Protein AF-A0A150FW89-F1 (afdb_monomer_lite)

Organism: Gonium pectorale (NCBI:txid33097)

InterPro domains:
  IPR004137 Hydroxylamine reductase/Ni-containing CO dehydrogenase [PF03063] (74-180)
  IPR004137 Hydroxylamine reductase/Ni-containing CO dehydrogenase [PF03063] (217-270)
  IPR004137 Hydroxylamine reductase/Ni-containing CO dehydrogenase [PTHR30109] (55-179)
  IPR011254 Prismane-like superfamily [SSF56821] (73-183)
  IPR011254 Prismane-like superfamily [SSF56821] (214-267)
  IPR016100 Prismane, alpha-bundle [G3DSA:1.20.1270.20] (71-222)

Foldseek 3Di:
DPDPDPPPPVPVVVPVVPDDDDDDPDDDDDDPPDDDPDDLDAPDDDDDDDPDPPPPDLVNSLVVLLVPADPFLAWAQQDCPADVNRTDGQAGPLRAHSLNRLLLLLLLLLLQLLVLLQVQLCVVQVDHDPVSVVLSVVSLQCSDRPRDRDNVVSVVSLSVSLVSLVVSCVVCVVSVHDDPPDQQDADPPQGRGGRSNCSSVDNDHSNVCVVVSCSSVVSNVVVVVVCVVVLAALAEDEQDDPPPQDPVNVVCCCVRRVYHHQDPVCNPVSVCSSVVDD

Radius of gyration: 23.18 Å; chains: 1; bounding box: 62×47×55 Å

Sequence (278 aa):
MQSRCLSQSGSRLAREARGRGAALRGMPMSRRVGAQPVRAYLPTDAPSSNRDSSASSIKARMEAANAALQHDAMMCYQCEQTKNGTGCTDIGICGKTPEVAALQDLLIHCLKGLGSLAHVARTSKGLENARVNSFINAAIFSTLTNVNFSDDRFVDFVAEARSLHAELAAQLAAAGGSVPASETAQQPWFGELPHPLLWNSQAVPLGSLGEMLDEARKKAVAVLLTLLHLGVRNIRLGPRLPAFLTPEAVGVLVERFNLMPANVADPATDMKNMMACK

Structure (mmCIF, N/CA/C/O backbone):
data_AF-A0A150FW89-F1
#
_entry.id   AF-A0A150FW89-F1
#
loop_
_atom_site.group_PDB
_atom_site.id
_atom_site.type_symbol
_atom_site.label_atom_id
_atom_site.label_alt_id
_atom_site.label_comp_id
_atom_site.label_asym_id
_atom_site.label_entity_id
_atom_site.label_seq_id
_atom_site.pdbx_PDB_ins_code
_atom_site.Cartn_x
_atom_site.Cartn_y
_atom_site.Cartn_z
_atom_site.occupancy
_atom_site.B_iso_or_equiv
_atom_site.auth_seq_id
_atom_site.auth_comp_id
_atom_site.auth_asym_id
_atom_site.auth_atom_id
_atom_site.pdbx_PDB_model_num
ATOM 1 N N . MET A 1 1 ? 27.378 -26.268 30.685 1.00 43.00 1 MET A N 1
ATOM 2 C CA . MET A 1 1 ? 26.252 -25.813 31.539 1.00 43.00 1 MET A CA 1
ATOM 3 C C . MET A 1 1 ? 25.426 -24.719 30.841 1.00 43.00 1 MET A C 1
ATOM 5 O O . MET A 1 1 ? 25.282 -23.631 31.373 1.00 43.00 1 MET A O 1
ATOM 9 N N . GLN A 1 2 ? 24.854 -24.992 29.661 1.00 34.06 2 GLN A N 1
ATOM 10 C CA . GLN A 1 2 ? 23.961 -24.056 28.946 1.00 34.06 2 GLN A CA 1
ATOM 11 C C . GLN A 1 2 ? 22.910 -24.822 28.116 1.00 34.06 2 GLN A C 1
ATOM 13 O O . GLN A 1 2 ? 22.816 -24.679 26.904 1.00 34.06 2 GLN A O 1
ATOM 18 N N . SER A 1 3 ? 22.116 -25.682 28.763 1.00 34.94 3 SER A N 1
ATOM 19 C CA . SER A 1 3 ? 21.001 -26.382 28.089 1.00 34.94 3 SER A CA 1
ATOM 20 C C . SER A 1 3 ? 19.744 -26.516 28.958 1.00 34.94 3 SER A C 1
ATOM 22 O O . SER A 1 3 ? 18.980 -27.458 28.796 1.00 34.94 3 SER A O 1
ATOM 24 N N . ARG A 1 4 ? 19.512 -25.599 29.912 1.00 32.22 4 ARG A N 1
ATOM 25 C CA . ARG A 1 4 ? 18.367 -25.690 30.847 1.00 32.22 4 ARG A CA 1
ATOM 26 C C . ARG A 1 4 ? 17.464 -24.452 30.969 1.00 32.22 4 ARG A C 1
ATOM 28 O O . ARG A 1 4 ? 16.574 -24.474 31.806 1.00 32.22 4 ARG A O 1
ATOM 35 N N . CYS A 1 5 ? 17.597 -23.431 30.118 1.00 35.06 5 CYS A N 1
ATOM 36 C CA . CYS A 1 5 ? 16.749 -22.225 30.218 1.00 35.06 5 CYS A CA 1
ATOM 37 C C . CYS A 1 5 ? 15.585 -22.122 29.212 1.00 35.06 5 CYS A C 1
ATOM 39 O O . CYS A 1 5 ? 14.813 -21.177 29.305 1.00 35.06 5 CYS A O 1
ATOM 41 N N . LEU A 1 6 ? 15.396 -23.074 28.287 1.00 35.94 6 LEU A N 1
ATOM 42 C CA . LEU A 1 6 ? 14.348 -22.976 27.249 1.00 35.94 6 LEU A CA 1
ATOM 43 C C . LEU A 1 6 ? 13.121 -23.888 27.454 1.00 35.94 6 LEU A C 1
ATOM 45 O O . LEU A 1 6 ? 12.190 -23.831 26.659 1.00 35.94 6 LEU A O 1
ATOM 49 N N . SER A 1 7 ? 13.056 -24.694 28.521 1.00 35.81 7 SER A N 1
ATOM 50 C CA . SER A 1 7 ? 11.928 -25.623 28.743 1.00 35.81 7 SER A CA 1
ATOM 51 C C . SER A 1 7 ? 10.847 -25.128 29.716 1.00 35.81 7 SER A C 1
ATOM 53 O O . SER A 1 7 ? 9.792 -25.752 29.808 1.00 35.81 7 SER A O 1
ATOM 55 N N . GLN A 1 8 ? 11.059 -24.015 30.429 1.00 35.91 8 GLN A N 1
ATOM 56 C CA . GLN A 1 8 ? 10.104 -23.537 31.446 1.00 35.91 8 GLN A CA 1
ATOM 57 C C . GLN A 1 8 ? 9.104 -22.480 30.950 1.00 35.91 8 GLN A C 1
ATOM 59 O O . GLN A 1 8 ? 8.067 -22.294 31.584 1.00 35.91 8 GLN A O 1
ATOM 64 N N . SER A 1 9 ? 9.336 -21.852 29.794 1.00 38.03 9 SER A N 1
ATOM 65 C CA . SER A 1 9 ? 8.436 -20.808 29.269 1.00 38.03 9 SER A CA 1
ATOM 66 C C . SER A 1 9 ? 7.333 -21.349 28.344 1.00 38.03 9 SER A C 1
ATOM 68 O O . SER A 1 9 ? 6.288 -20.722 28.204 1.00 38.03 9 SER A O 1
ATOM 70 N N . GLY A 1 10 ? 7.517 -22.536 27.751 1.00 34.44 10 GLY A N 1
ATOM 71 C CA . GLY A 1 10 ? 6.547 -23.147 26.826 1.00 34.44 10 GLY A CA 1
ATOM 72 C C . GLY A 1 10 ? 5.384 -23.897 27.493 1.00 34.44 10 GLY A C 1
ATOM 73 O O . GLY A 1 10 ? 4.374 -24.165 26.850 1.00 34.44 10 GLY A O 1
ATOM 74 N N . SER A 1 11 ? 5.483 -24.227 28.785 1.00 38.47 11 SER A N 1
ATOM 75 C CA . SER A 1 11 ? 4.491 -25.064 29.482 1.00 38.47 11 SER A CA 1
ATOM 76 C C . SER A 1 11 ? 3.383 -24.282 30.201 1.00 38.47 11 SER A C 1
ATOM 78 O O . SER A 1 11 ? 2.375 -24.881 30.580 1.00 38.47 11 SER A O 1
ATOM 80 N N . ARG A 1 12 ? 3.509 -22.952 30.350 1.00 33.69 12 ARG A N 1
ATOM 81 C CA . ARG A 1 12 ? 2.447 -22.100 30.927 1.00 33.69 12 ARG A CA 1
ATOM 82 C C . ARG A 1 12 ? 1.369 -21.693 29.919 1.00 33.69 12 ARG A C 1
ATOM 84 O O . ARG A 1 12 ? 0.203 -21.675 30.288 1.00 33.69 12 ARG A O 1
ATOM 91 N N . LEU A 1 13 ? 1.717 -21.487 28.647 1.00 34.66 13 LEU A N 1
ATOM 92 C CA . LEU A 1 13 ? 0.751 -21.116 27.597 1.00 34.66 13 LEU A CA 1
ATOM 93 C C . LEU A 1 13 ? -0.156 -22.280 27.153 1.00 34.66 13 LEU A C 1
ATOM 95 O O . LEU A 1 13 ? -1.265 -22.059 26.681 1.00 34.66 13 LEU A O 1
ATOM 99 N N . ALA A 1 14 ? 0.269 -23.531 27.352 1.00 33.84 14 ALA A N 1
ATOM 100 C CA . ALA A 1 14 ? -0.512 -24.710 26.965 1.00 33.84 14 ALA A CA 1
ATOM 101 C C . ALA A 1 14 ? -1.570 -25.143 28.006 1.00 33.84 14 ALA A C 1
ATOM 103 O O . ALA A 1 14 ? -2.405 -26.000 27.707 1.00 33.84 14 ALA A O 1
ATOM 104 N N . ARG A 1 15 ? -1.551 -24.583 29.229 1.00 31.30 15 ARG A N 1
ATOM 105 C CA . ARG A 1 15 ? -2.466 -24.970 30.324 1.00 31.30 15 ARG A CA 1
ATOM 106 C C . ARG A 1 15 ? -3.706 -24.083 30.468 1.00 31.30 15 ARG A C 1
ATOM 108 O O . ARG A 1 15 ? -4.686 -24.553 31.031 1.00 31.30 15 ARG A O 1
ATOM 115 N N . GLU A 1 16 ? -3.718 -22.876 29.905 1.00 32.44 16 GLU A N 1
ATOM 116 C CA . GLU A 1 16 ? -4.896 -21.985 29.939 1.00 32.44 16 GLU A CA 1
ATOM 117 C C . GLU A 1 16 ? -5.908 -22.244 28.807 1.00 32.44 16 GLU A C 1
ATOM 119 O O . GLU A 1 16 ? -7.037 -21.768 28.864 1.00 32.44 16 GLU A O 1
ATOM 124 N N . ALA A 1 17 ? -5.564 -23.077 27.818 1.00 33.53 17 ALA A N 1
ATOM 125 C CA . ALA A 1 17 ? -6.437 -23.404 26.684 1.00 33.53 17 ALA A CA 1
ATOM 126 C C . ALA A 1 17 ? -7.417 -24.576 26.933 1.00 33.53 17 ALA A C 1
ATOM 128 O O . ALA A 1 17 ? -8.131 -24.990 26.020 1.00 33.53 17 ALA A O 1
ATOM 129 N N . ARG A 1 18 ? -7.475 -25.143 28.148 1.00 31.94 18 ARG A N 1
ATOM 130 C CA . ARG A 1 18 ? -8.379 -26.261 28.494 1.00 31.94 18 ARG A CA 1
ATOM 131 C C . ARG A 1 18 ? -9.245 -25.925 29.700 1.00 31.94 18 ARG A C 1
ATOM 133 O O . ARG A 1 18 ? -9.010 -26.408 30.801 1.00 31.94 18 ARG A O 1
ATOM 140 N N . GLY A 1 19 ? -10.270 -25.110 29.490 1.00 33.91 19 GLY A N 1
ATOM 141 C CA . GLY A 1 19 ? -11.249 -24.857 30.542 1.00 33.91 19 GLY A CA 1
ATOM 142 C C . GLY A 1 19 ? -12.223 -23.752 30.198 1.00 33.91 19 GLY A C 1
ATOM 143 O O . GLY A 1 19 ? -12.110 -22.672 30.760 1.00 33.91 19 GLY A O 1
ATOM 144 N N . ARG A 1 20 ? -13.155 -24.027 29.275 1.00 33.38 20 ARG A N 1
ATOM 145 C CA . ARG A 1 20 ? -14.495 -23.411 29.164 1.00 33.38 20 ARG A CA 1
ATOM 146 C C . ARG A 1 20 ? -15.226 -24.032 27.972 1.00 33.38 20 ARG A C 1
ATOM 148 O O . ARG A 1 20 ? -15.322 -23.458 26.895 1.00 33.38 20 ARG A O 1
ATOM 155 N N . GLY A 1 21 ? -15.732 -25.245 28.179 1.00 33.41 21 GLY A N 1
ATOM 156 C CA . GLY A 1 21 ? -16.868 -25.733 27.408 1.00 33.41 21 GLY A CA 1
ATOM 157 C C . GLY A 1 21 ? -18.121 -25.057 27.953 1.00 33.41 21 GLY A C 1
ATOM 158 O O . GLY A 1 21 ? -18.559 -25.387 29.050 1.00 33.41 21 GLY A O 1
ATOM 159 N N . ALA A 1 22 ? -18.669 -24.094 27.217 1.00 30.64 22 ALA A N 1
ATOM 160 C CA . ALA A 1 22 ? -19.997 -23.552 27.467 1.00 30.64 22 ALA A CA 1
ATOM 161 C C . ALA A 1 22 ? -20.784 -23.621 26.158 1.00 30.64 22 ALA A C 1
ATOM 163 O O . ALA A 1 22 ? -20.409 -23.026 25.149 1.00 30.64 22 ALA A O 1
ATOM 164 N N . ALA A 1 23 ? -21.842 -24.425 26.179 1.00 32.78 23 ALA A N 1
ATOM 165 C CA . ALA A 1 23 ? -22.758 -24.628 25.075 1.00 32.78 23 ALA A CA 1
ATOM 166 C C . ALA A 1 23 ? -23.472 -23.315 24.715 1.00 32.78 23 ALA A C 1
ATOM 168 O O . ALA A 1 23 ? -24.187 -22.754 25.541 1.00 32.78 23 ALA A O 1
ATOM 169 N N . LEU A 1 24 ? -23.334 -22.863 23.468 1.00 26.59 24 LEU A N 1
ATOM 170 C CA . LEU A 1 24 ? -24.184 -21.821 22.893 1.00 26.59 24 LEU A CA 1
ATOM 171 C C . LEU A 1 24 ? -25.216 -22.485 21.980 1.00 26.59 24 LEU A C 1
ATOM 173 O O . LEU A 1 24 ? -24.986 -22.728 20.797 1.00 26.59 24 LEU A O 1
ATOM 177 N N . ARG A 1 25 ? -26.367 -22.817 22.573 1.00 25.83 25 ARG A N 1
ATOM 178 C CA . ARG A 1 25 ? -27.611 -23.072 21.840 1.00 25.83 25 ARG A CA 1
ATOM 179 C C . ARG A 1 25 ? -28.134 -21.744 21.283 1.00 25.83 25 ARG A C 1
ATOM 181 O O . ARG A 1 25 ? -28.272 -20.791 22.037 1.00 25.83 25 ARG A O 1
ATOM 188 N N . GLY A 1 26 ? -28.472 -21.746 19.993 1.00 33.31 26 GLY A N 1
ATOM 189 C CA . GLY A 1 26 ? -29.482 -20.886 19.365 1.00 33.31 26 GLY A CA 1
ATOM 190 C C . GLY A 1 26 ? -29.286 -19.372 19.476 1.00 33.31 26 GLY A C 1
ATOM 191 O O . GLY A 1 26 ? -29.866 -18.741 20.352 1.00 33.31 26 GLY A O 1
ATOM 192 N N . MET A 1 27 ? -28.589 -18.774 18.505 1.00 24.58 27 MET A N 1
ATOM 193 C CA . MET A 1 27 ? -28.752 -17.352 18.176 1.00 24.58 27 MET A CA 1
ATOM 194 C C . MET A 1 27 ? -29.529 -17.214 16.856 1.00 24.58 27 MET A C 1
ATOM 196 O O . MET A 1 27 ? -29.263 -17.971 15.918 1.00 24.58 27 MET A O 1
ATOM 200 N N . PRO A 1 28 ? -30.505 -16.291 16.768 1.00 24.36 28 PRO A N 1
ATOM 201 C CA . PRO A 1 28 ? -31.347 -16.137 15.589 1.00 24.36 28 PRO A CA 1
ATOM 202 C C . PRO A 1 28 ? -30.534 -15.585 14.412 1.00 24.36 28 PRO A C 1
ATOM 204 O O . PRO A 1 28 ? -29.679 -14.718 14.584 1.00 24.36 28 PRO A O 1
ATOM 207 N N . MET A 1 29 ? -30.829 -16.091 13.211 1.00 27.61 29 MET A N 1
ATOM 208 C CA . MET A 1 29 ? -30.307 -15.610 11.927 1.00 27.61 29 MET A CA 1
ATOM 209 C C . MET A 1 29 ? -30.576 -14.106 11.775 1.00 27.61 29 MET A C 1
ATOM 211 O O . MET A 1 29 ? -31.656 -13.692 11.351 1.00 27.61 29 MET A O 1
ATOM 215 N N . SER A 1 30 ? -29.591 -13.281 12.139 1.00 27.98 30 SER A N 1
ATOM 216 C CA . SER A 1 30 ? -29.625 -11.845 11.884 1.00 27.98 30 SER A CA 1
ATOM 217 C C . SER A 1 30 ? -29.548 -11.615 10.377 1.00 27.98 30 SER A C 1
ATOM 219 O O . SER A 1 30 ? -28.669 -12.145 9.692 1.00 27.98 30 SER A O 1
ATOM 221 N N . ARG A 1 31 ? -30.529 -10.872 9.858 1.00 24.73 31 ARG A N 1
ATOM 222 C CA . ARG A 1 31 ? -30.675 -10.502 8.448 1.00 24.73 31 ARG A CA 1
ATOM 223 C C . ARG A 1 31 ? -29.337 -10.018 7.889 1.00 24.73 31 ARG A C 1
ATOM 225 O O . ARG A 1 31 ? -28.718 -9.129 8.466 1.00 24.73 31 ARG A O 1
ATOM 232 N N . ARG A 1 32 ? -28.936 -10.568 6.736 1.00 23.92 32 ARG A N 1
ATOM 233 C CA . ARG A 1 32 ? -27.827 -10.053 5.922 1.00 23.92 32 ARG A CA 1
ATOM 234 C C . ARG A 1 32 ? -28.059 -8.560 5.683 1.00 23.92 32 ARG A C 1
ATOM 236 O O . ARG A 1 32 ? -28.900 -8.192 4.866 1.00 23.92 32 ARG A O 1
ATOM 243 N N . VAL A 1 33 ? -27.331 -7.709 6.401 1.00 26.66 33 VAL A N 1
ATOM 244 C CA . VAL A 1 33 ? -27.153 -6.312 6.011 1.00 26.66 33 VAL A CA 1
ATOM 245 C C . VAL A 1 33 ? -26.365 -6.381 4.710 1.00 26.66 33 VAL A C 1
ATOM 247 O O . VAL A 1 33 ? -25.234 -6.861 4.693 1.00 26.66 33 VAL A O 1
ATOM 250 N N . GLY A 1 34 ? -27.027 -6.055 3.601 1.00 24.55 34 GLY A N 1
ATOM 251 C CA . GLY A 1 34 ? -26.447 -6.167 2.270 1.00 24.55 34 GLY A CA 1
ATOM 252 C C . GLY A 1 34 ? -25.169 -5.343 2.185 1.00 24.55 34 GLY A C 1
ATOM 253 O O . GLY A 1 34 ? -25.224 -4.118 2.270 1.00 24.55 34 GLY A O 1
ATOM 254 N N . ALA A 1 35 ? -24.032 -6.017 2.016 1.00 26.77 35 ALA A N 1
ATOM 255 C CA . ALA A 1 35 ? -22.800 -5.380 1.586 1.00 26.77 35 ALA A CA 1
ATOM 256 C C . ALA A 1 35 ? -23.095 -4.667 0.260 1.00 26.77 35 ALA A C 1
ATOM 258 O O . ALA A 1 35 ? -23.482 -5.306 -0.723 1.00 26.77 35 ALA A O 1
ATOM 259 N N . GLN A 1 36 ? -23.006 -3.337 0.254 1.00 23.06 36 GLN A N 1
ATOM 260 C CA . GLN A 1 36 ? -23.181 -2.573 -0.973 1.00 23.06 36 GLN A CA 1
ATOM 261 C C . GLN A 1 36 ? -22.066 -2.957 -1.958 1.00 23.06 36 GLN A C 1
ATOM 263 O O . GLN A 1 36 ? -20.902 -3.026 -1.557 1.00 23.06 36 GLN A O 1
ATOM 268 N N . PRO A 1 37 ? -22.389 -3.217 -3.236 1.00 25.38 37 PRO A N 1
ATOM 269 C CA . PRO A 1 37 ? -21.381 -3.549 -4.227 1.00 25.38 37 PRO A CA 1
ATOM 270 C C . PRO A 1 37 ? -20.432 -2.365 -4.422 1.00 25.38 37 PRO A C 1
ATOM 272 O O . PRO A 1 37 ? -20.853 -1.216 -4.577 1.00 25.38 37 PRO A O 1
ATOM 275 N N . VAL A 1 38 ? -19.139 -2.672 -4.414 1.00 28.30 38 VAL A N 1
ATOM 276 C CA . VAL A 1 38 ? -18.038 -1.724 -4.572 1.00 28.30 38 VAL A CA 1
ATOM 277 C C . VAL A 1 38 ? -18.160 -1.029 -5.926 1.00 28.30 38 VAL A C 1
ATOM 279 O O . VAL A 1 38 ? -17.923 -1.624 -6.975 1.00 28.30 38 VAL A O 1
ATOM 282 N N . ARG A 1 39 ? -18.532 0.254 -5.918 1.00 28.17 39 ARG A N 1
ATOM 283 C CA . ARG A 1 39 ? -18.436 1.110 -7.101 1.00 28.17 39 ARG A CA 1
ATOM 284 C C . ARG A 1 39 ? -17.020 1.683 -7.174 1.00 28.17 39 ARG A C 1
ATOM 286 O O . ARG A 1 39 ? -16.668 2.605 -6.440 1.00 28.17 39 ARG A O 1
ATOM 293 N N . ALA A 1 40 ? -16.197 1.133 -8.062 1.00 32.31 40 ALA A N 1
ATOM 294 C CA . ALA A 1 40 ? -15.128 1.907 -8.683 1.00 32.31 40 ALA A CA 1
ATOM 295 C C . ALA A 1 40 ? -15.822 2.959 -9.562 1.00 32.31 40 ALA A C 1
ATOM 297 O O . ALA A 1 40 ? -16.390 2.625 -10.607 1.00 32.31 40 ALA A O 1
ATOM 298 N N . TYR A 1 41 ? -15.927 4.187 -9.057 1.00 36.84 41 TYR A N 1
ATOM 299 C CA . TYR A 1 41 ? -16.626 5.271 -9.736 1.00 36.84 41 TYR A CA 1
ATOM 300 C C . TYR A 1 41 ? -15.666 5.881 -10.762 1.00 36.84 41 TYR A C 1
ATOM 302 O O . TYR A 1 41 ? -14.795 6.681 -10.443 1.00 36.84 41 TYR A O 1
ATOM 310 N N . LEU A 1 42 ? -15.794 5.412 -12.001 1.00 35.91 42 LEU A N 1
ATOM 311 C CA . LEU A 1 42 ? -15.383 6.166 -13.182 1.00 35.91 42 LEU A CA 1
ATOM 312 C C . LEU A 1 42 ? -16.323 7.370 -13.329 1.00 35.91 42 LEU A C 1
ATOM 314 O O . LEU A 1 42 ? -17.465 7.250 -12.877 1.00 35.91 42 LEU A O 1
ATOM 318 N N . PRO A 1 43 ? -15.870 8.500 -13.907 1.00 29.70 43 PRO A N 1
ATOM 319 C CA . PRO A 1 43 ? -16.648 9.736 -13.970 1.00 29.70 43 PRO A CA 1
ATOM 320 C C . PRO A 1 43 ? -18.078 9.450 -14.432 1.00 29.70 43 PRO A C 1
ATOM 322 O O . PRO A 1 43 ? -18.291 8.909 -15.517 1.00 29.70 43 PRO A O 1
ATOM 325 N N . THR A 1 44 ? -19.056 9.721 -13.569 1.00 33.44 44 THR A N 1
ATOM 326 C CA . THR A 1 44 ? -20.459 9.536 -13.919 1.00 33.44 44 THR A CA 1
ATOM 327 C C . THR A 1 44 ? -21.024 10.822 -14.456 1.00 33.44 44 THR A C 1
ATOM 329 O O . THR A 1 44 ? -21.404 11.687 -13.676 1.00 33.44 44 THR A O 1
ATOM 332 N N . ASP A 1 45 ? -21.201 10.849 -15.764 1.00 32.62 45 ASP A N 1
ATOM 333 C CA . ASP A 1 45 ? -22.209 11.681 -16.399 1.00 32.62 45 ASP A CA 1
ATOM 334 C C . ASP A 1 45 ? -23.150 10.771 -17.189 1.00 32.62 45 ASP A C 1
ATOM 336 O O . ASP A 1 45 ? -23.101 10.687 -18.411 1.00 32.62 45 ASP A O 1
ATOM 340 N N . ALA A 1 46 ? -24.006 10.032 -16.479 1.00 29.91 46 ALA A N 1
ATOM 341 C CA . ALA A 1 46 ? -25.263 9.562 -17.053 1.00 29.91 46 ALA A CA 1
ATOM 342 C C . ALA A 1 46 ? -26.294 9.309 -15.938 1.00 29.91 46 ALA A C 1
ATOM 344 O O . ALA A 1 46 ? -25.992 8.599 -14.971 1.00 29.91 46 ALA A O 1
ATOM 345 N N . PRO A 1 47 ? -27.505 9.887 -16.042 1.00 31.36 47 PRO A N 1
ATOM 346 C CA . PRO A 1 47 ? -28.538 9.762 -15.029 1.00 31.36 47 PRO A CA 1
ATOM 347 C C . PRO A 1 47 ? -29.046 8.322 -14.910 1.00 31.36 47 PRO A C 1
ATOM 349 O O . PRO A 1 47 ? -28.941 7.490 -15.811 1.00 31.36 47 PRO A O 1
ATOM 352 N N . SER A 1 48 ? -29.595 8.035 -13.736 1.00 42.53 48 SER A N 1
ATOM 353 C CA . SER A 1 48 ? -30.040 6.726 -13.278 1.00 42.53 48 SER A CA 1
ATOM 354 C C . SER A 1 48 ? -31.160 6.116 -14.131 1.00 42.53 48 SER A C 1
ATOM 356 O O . SER A 1 48 ? -32.330 6.235 -13.776 1.00 42.53 48 SER A O 1
ATOM 358 N N . SER A 1 49 ? -30.823 5.390 -15.198 1.00 34.53 49 SER A N 1
ATOM 359 C CA . SER A 1 49 ? -31.752 4.447 -15.842 1.00 34.53 49 SER A CA 1
ATOM 360 C C . SER A 1 49 ? -31.057 3.492 -16.821 1.00 34.53 49 SER A C 1
ATOM 362 O O . SER A 1 49 ? -31.270 3.572 -18.021 1.00 34.53 49 SER A O 1
ATOM 364 N N . ASN A 1 50 ? -30.218 2.588 -16.319 1.00 32.75 50 ASN A N 1
ATOM 365 C CA . ASN A 1 50 ? -30.179 1.183 -16.749 1.00 32.75 50 ASN A CA 1
ATOM 366 C C . ASN A 1 50 ? -29.031 0.483 -16.031 1.00 32.75 50 ASN A C 1
ATOM 368 O O . ASN A 1 50 ? -27.865 0.838 -16.179 1.00 32.75 50 ASN A O 1
ATOM 372 N N . ARG A 1 51 ? -29.366 -0.523 -15.221 1.00 38.88 51 ARG A N 1
ATOM 373 C CA . ARG A 1 51 ? -28.377 -1.474 -14.715 1.00 38.88 51 ARG A CA 1
ATOM 374 C C . ARG A 1 51 ? -28.116 -2.463 -15.835 1.00 38.88 51 ARG A C 1
ATOM 376 O O . ARG A 1 51 ? -28.730 -3.526 -15.865 1.00 38.88 51 ARG A O 1
ATOM 383 N N . ASP A 1 52 ? -27.254 -2.079 -16.762 1.00 34.53 52 ASP A N 1
ATOM 384 C CA . ASP A 1 52 ? -26.758 -3.028 -17.738 1.00 34.53 52 ASP A CA 1
ATOM 385 C C . ASP A 1 52 ? -25.736 -3.937 -17.046 1.00 34.53 52 ASP A C 1
ATOM 387 O O . ASP A 1 52 ? -24.754 -3.488 -16.454 1.00 34.53 52 ASP A O 1
ATOM 391 N N . SER A 1 53 ? -26.055 -5.226 -17.024 1.00 40.06 53 SER A N 1
ATOM 392 C CA . SER A 1 53 ? -25.217 -6.295 -16.473 1.00 40.06 53 SER A CA 1
ATOM 393 C C . SER A 1 53 ? -24.238 -6.834 -17.519 1.00 40.06 53 SER A C 1
ATOM 395 O O . SER A 1 53 ? -23.514 -7.795 -17.255 1.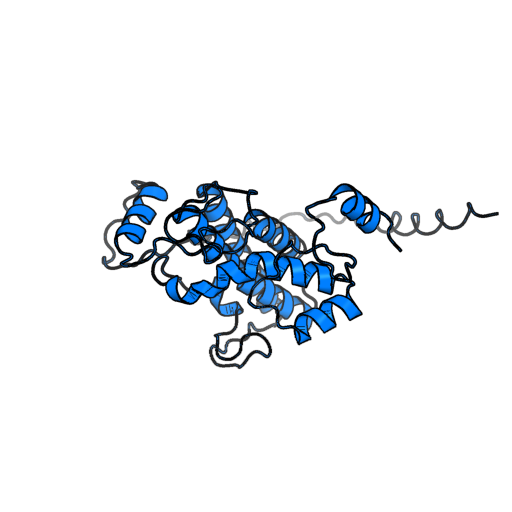00 40.06 53 SER A O 1
ATOM 397 N N . SER A 1 54 ? -24.175 -6.201 -18.694 1.00 40.78 54 SER A N 1
ATOM 398 C CA . SER A 1 54 ? -23.126 -6.445 -19.671 1.00 40.78 54 SER A CA 1
ATOM 399 C C . SER A 1 54 ? -21.814 -5.850 -19.155 1.00 40.78 54 SER A C 1
ATOM 401 O O . SER A 1 54 ? -21.536 -4.656 -19.225 1.00 40.78 54 SER A O 1
ATOM 403 N N . ALA A 1 55 ? -21.002 -6.721 -18.560 1.00 43.00 55 ALA A N 1
ATOM 404 C CA . ALA A 1 55 ? -19.632 -6.434 -18.187 1.00 43.00 55 ALA A CA 1
ATOM 405 C C . ALA A 1 55 ? -18.819 -6.060 -19.438 1.00 43.00 55 ALA A C 1
ATOM 407 O O . ALA A 1 55 ? -18.162 -6.906 -20.041 1.00 43.00 55 ALA A O 1
ATOM 408 N N . SER A 1 56 ? -18.802 -4.781 -19.816 1.00 51.47 56 SER A N 1
ATOM 409 C CA . SER A 1 56 ? -17.605 -4.232 -20.447 1.00 51.47 56 SER A CA 1
ATOM 410 C C . SER A 1 56 ? -16.459 -4.555 -19.484 1.00 51.47 56 SER A C 1
ATOM 412 O O . SER A 1 56 ? -16.530 -4.155 -18.313 1.00 51.47 56 SER A O 1
ATOM 414 N N . SER A 1 57 ? -15.482 -5.355 -19.921 1.00 65.50 57 SER A N 1
ATOM 415 C CA . SER A 1 57 ? -14.366 -5.792 -19.075 1.00 65.50 57 SER A CA 1
ATOM 416 C C . SER A 1 57 ? -13.731 -4.587 -18.370 1.00 65.50 57 SER A C 1
ATOM 418 O O . SER A 1 57 ? -13.800 -3.463 -18.870 1.00 65.50 57 SER A O 1
ATOM 420 N N . ILE A 1 58 ? -13.137 -4.793 -17.189 1.00 60.25 58 ILE A N 1
ATOM 421 C CA . ILE A 1 58 ? -12.423 -3.730 -16.453 1.00 60.25 58 ILE A CA 1
ATOM 422 C C . ILE A 1 58 ? -11.492 -2.976 -17.408 1.00 60.25 58 ILE A C 1
ATOM 424 O O . ILE A 1 58 ? -11.560 -1.754 -17.490 1.00 60.25 58 ILE A O 1
ATOM 428 N N . LYS A 1 59 ? -10.771 -3.734 -18.239 1.00 57.78 59 LYS A N 1
ATOM 429 C CA . LYS A 1 59 ? -10.016 -3.253 -19.393 1.00 57.78 59 LYS A CA 1
ATOM 430 C C . LYS A 1 59 ? -10.784 -2.250 -20.266 1.00 57.78 59 LYS A C 1
ATOM 432 O O . LYS A 1 59 ? -10.341 -1.119 -20.360 1.00 57.78 59 LYS A O 1
ATOM 437 N N . ALA A 1 60 ? -11.948 -2.590 -20.824 1.00 63.66 60 ALA A N 1
ATOM 438 C CA . ALA A 1 60 ? -12.718 -1.680 -21.687 1.00 63.66 60 ALA A CA 1
ATOM 439 C C . ALA A 1 60 ? -13.142 -0.376 -20.981 1.00 63.66 60 ALA A C 1
ATOM 441 O O . ALA A 1 60 ? -13.159 0.703 -21.574 1.00 63.66 60 ALA A O 1
ATOM 442 N N . ARG A 1 61 ? -13.473 -0.458 -19.688 1.00 60.78 61 ARG A N 1
ATOM 443 C CA . ARG A 1 61 ? -13.855 0.714 -18.887 1.00 60.78 61 ARG A CA 1
ATOM 444 C C . ARG A 1 61 ? -12.659 1.615 -18.582 1.00 60.78 61 ARG A C 1
ATOM 446 O O . ARG A 1 61 ? -12.813 2.832 -18.531 1.00 60.78 61 ARG A O 1
ATOM 453 N N . MET A 1 62 ? -11.489 1.021 -18.364 1.00 61.34 62 MET A N 1
ATOM 454 C CA . MET A 1 62 ? -10.251 1.755 -18.123 1.00 61.34 62 MET A CA 1
ATOM 455 C C . MET A 1 62 ? -9.645 2.291 -19.418 1.00 61.34 62 MET A C 1
ATOM 457 O O . MET A 1 62 ? -9.170 3.414 -19.413 1.00 61.34 62 MET A O 1
ATOM 461 N N . GLU A 1 63 ? -9.758 1.578 -20.538 1.00 61.56 63 GLU A N 1
ATOM 462 C CA . GLU A 1 63 ? -9.402 2.070 -21.875 1.00 61.56 63 GLU A CA 1
ATOM 463 C C . GLU A 1 63 ? -10.170 3.356 -22.207 1.00 61.56 63 GLU A C 1
ATOM 465 O O . GLU A 1 63 ? -9.569 4.334 -22.645 1.00 61.56 63 GLU A O 1
ATOM 470 N N . ALA A 1 64 ? -11.475 3.399 -21.918 1.00 60.38 64 ALA A N 1
ATOM 471 C CA . ALA A 1 64 ? -12.281 4.607 -22.094 1.00 60.38 64 ALA A CA 1
ATOM 472 C C . ALA A 1 64 ? -11.822 5.771 -21.192 1.00 60.38 64 ALA A C 1
ATOM 474 O O . ALA A 1 64 ? -11.813 6.920 -21.625 1.00 60.38 64 ALA A O 1
ATOM 475 N N . ALA A 1 65 ? -11.423 5.484 -19.949 1.00 55.94 65 ALA A N 1
ATOM 476 C CA . ALA A 1 65 ? -10.906 6.492 -19.022 1.00 55.94 65 ALA A CA 1
ATOM 477 C C . ALA A 1 65 ? -9.514 6.996 -19.424 1.00 55.94 65 ALA A C 1
ATOM 479 O O . ALA A 1 65 ? -9.253 8.194 -19.365 1.00 55.94 65 ALA A O 1
ATOM 480 N N . ASN A 1 66 ? -8.649 6.092 -19.879 1.00 56.19 66 ASN A N 1
ATOM 481 C CA . ASN A 1 66 ? -7.301 6.395 -20.341 1.00 56.19 66 ASN A CA 1
ATOM 482 C C . ASN A 1 66 ? -7.332 7.203 -21.642 1.00 56.19 66 ASN A C 1
ATOM 484 O O . ASN A 1 66 ? -6.540 8.123 -21.800 1.00 56.19 66 ASN A O 1
ATOM 488 N N . ALA A 1 67 ? -8.292 6.940 -22.534 1.00 60.03 67 ALA A N 1
ATOM 489 C CA . ALA A 1 67 ? -8.516 7.751 -23.731 1.00 60.03 67 ALA A CA 1
ATOM 490 C C . ALA A 1 67 ? -8.916 9.207 -23.419 1.00 60.03 67 ALA A C 1
ATOM 492 O O . ALA A 1 67 ? -8.758 10.078 -24.272 1.00 60.03 67 ALA A O 1
ATOM 493 N N . ALA A 1 68 ? -9.427 9.482 -22.213 1.00 53.06 68 ALA A N 1
ATOM 494 C CA . ALA A 1 68 ? -9.761 10.831 -21.763 1.00 53.06 68 ALA A CA 1
ATOM 495 C C . ALA A 1 68 ? -8.566 11.586 -21.141 1.00 53.06 68 ALA A C 1
ATOM 497 O O . ALA A 1 68 ? -8.681 12.783 -20.872 1.00 53.06 68 ALA A O 1
ATOM 498 N N . LEU A 1 69 ? -7.426 10.922 -20.909 1.00 55.09 69 LEU A N 1
ATOM 499 C CA . LEU A 1 69 ? -6.211 11.548 -20.380 1.00 55.09 69 LEU A CA 1
ATOM 500 C C . LEU A 1 69 ? -5.467 12.279 -21.508 1.00 55.09 69 LEU A C 1
ATOM 502 O O . LEU A 1 69 ? -5.198 11.708 -22.560 1.00 55.09 69 LEU A O 1
ATOM 506 N N . GLN A 1 70 ? -5.134 13.557 -21.299 1.00 51.78 70 GLN A N 1
ATOM 507 C CA . GLN A 1 70 ? -4.547 14.399 -22.354 1.00 51.78 70 GLN A CA 1
ATOM 508 C C . GLN A 1 70 ? -3.024 14.264 -22.517 1.00 51.78 70 GLN A C 1
ATOM 510 O O . GLN A 1 70 ? -2.517 14.582 -23.591 1.00 51.78 70 GLN A O 1
ATOM 515 N N . HIS A 1 71 ? -2.290 13.827 -21.483 1.00 56.53 71 HIS A N 1
ATOM 516 C CA . HIS A 1 71 ? -0.818 13.859 -21.494 1.00 56.53 71 HIS A CA 1
ATOM 517 C C . HIS A 1 71 ? -0.135 12.565 -21.032 1.00 56.53 71 HIS A C 1
ATOM 519 O O . HIS A 1 71 ? 0.756 12.110 -21.738 1.00 56.53 71 HIS A O 1
ATOM 525 N N . ASP A 1 72 ? -0.571 11.945 -19.929 1.00 67.12 72 ASP A N 1
ATOM 526 C CA . ASP A 1 72 ? 0.022 10.703 -19.412 1.00 67.12 72 ASP A CA 1
ATOM 527 C C . ASP A 1 72 ? -1.072 9.686 -19.057 1.00 67.12 72 ASP A C 1
ATOM 529 O O . ASP A 1 72 ? -2.070 10.046 -18.431 1.00 67.12 72 ASP A O 1
ATOM 533 N N . ALA A 1 73 ? -0.877 8.414 -19.424 1.00 72.50 73 ALA A N 1
ATOM 534 C CA . ALA A 1 73 ? -1.804 7.327 -19.088 1.00 72.50 73 ALA A CA 1
ATOM 535 C C . ALA A 1 73 ? -1.577 6.776 -17.667 1.00 72.50 73 ALA A C 1
ATOM 537 O O . ALA A 1 73 ? -2.476 6.198 -17.058 1.00 72.50 73 ALA A O 1
ATOM 538 N N . MET A 1 74 ? -0.367 6.939 -17.128 1.00 79.81 74 MET A N 1
ATOM 539 C CA . MET A 1 74 ? 0.030 6.537 -15.779 1.00 79.81 74 MET A CA 1
ATOM 540 C C . MET A 1 74 ? 1.201 7.386 -15.274 1.00 79.81 74 MET A C 1
ATOM 542 O O . MET A 1 74 ? 1.775 8.169 -16.016 1.00 79.81 74 MET A O 1
ATOM 546 N N . MET A 1 75 ? 1.616 7.192 -14.021 1.00 81.12 75 MET A N 1
ATOM 547 C CA . MET A 1 75 ? 2.918 7.666 -13.548 1.00 81.12 75 MET A CA 1
ATOM 548 C C . MET A 1 75 ? 3.485 6.699 -12.510 1.00 81.12 75 MET A C 1
ATOM 550 O O . MET A 1 75 ? 3.049 6.663 -11.362 1.00 81.12 75 MET A O 1
ATOM 554 N N . CYS A 1 76 ? 4.482 5.895 -12.888 1.00 82.38 76 CYS A N 1
ATOM 555 C CA . CYS A 1 76 ? 5.131 4.952 -11.972 1.00 82.38 76 CYS A CA 1
ATOM 556 C C . CYS A 1 76 ? 6.650 5.130 -11.949 1.00 82.38 76 CYS A C 1
ATOM 558 O O . CYS A 1 76 ? 7.322 5.007 -12.972 1.00 82.38 76 CYS A O 1
ATOM 560 N N . TYR A 1 77 ? 7.196 5.365 -10.755 1.00 82.38 77 TYR A N 1
ATOM 561 C CA . TYR A 1 77 ? 8.607 5.689 -10.544 1.00 82.38 77 TYR A CA 1
ATOM 562 C C . TYR A 1 77 ? 9.227 4.982 -9.325 1.00 82.38 77 TYR A C 1
ATOM 564 O O . TYR A 1 77 ? 10.201 5.441 -8.740 1.00 82.38 77 TYR A O 1
ATOM 572 N N . GLN A 1 78 ? 8.646 3.842 -8.934 1.00 79.81 78 GLN A N 1
ATOM 573 C CA . GLN A 1 78 ? 9.023 3.109 -7.717 1.00 79.81 78 GLN A CA 1
ATOM 574 C C . GLN A 1 78 ? 10.290 2.248 -7.858 1.00 79.81 78 GLN A C 1
ATOM 576 O O . GLN A 1 78 ? 10.860 1.828 -6.854 1.00 79.81 78 GLN A O 1
ATOM 581 N N . CYS A 1 79 ? 10.674 1.899 -9.088 1.00 84.19 79 CYS A N 1
ATOM 582 C CA . CYS A 1 79 ? 11.828 1.044 -9.362 1.00 84.19 79 CYS A CA 1
ATOM 583 C C . CYS A 1 79 ? 12.992 1.869 -9.911 1.00 84.19 79 CYS A C 1
ATOM 585 O O . CYS A 1 79 ? 12.789 2.955 -10.440 1.00 84.19 79 CYS A O 1
ATOM 587 N N . GLU A 1 80 ? 14.208 1.349 -9.801 1.00 81.88 80 GLU A N 1
ATOM 588 C CA . GLU A 1 80 ? 15.408 2.030 -10.300 1.00 81.88 80 GLU A CA 1
ATOM 589 C C . GLU A 1 80 ? 15.439 2.121 -11.839 1.00 81.88 80 GLU A C 1
ATOM 591 O O . GLU A 1 80 ? 15.946 3.093 -12.388 1.00 81.88 80 GLU A O 1
ATOM 596 N N . GLN A 1 81 ? 14.789 1.180 -12.530 1.00 84.06 81 GLN A N 1
ATOM 597 C CA . GLN A 1 81 ? 14.814 1.047 -13.992 1.00 84.06 81 GLN A CA 1
ATOM 598 C C . GLN A 1 81 ? 13.802 1.930 -14.737 1.00 84.06 81 GLN A C 1
ATOM 600 O O . GLN A 1 81 ? 13.520 1.689 -15.911 1.00 84.06 81 GLN A O 1
ATOM 605 N N . THR A 1 82 ? 13.187 2.907 -14.073 1.00 84.00 82 THR A N 1
ATOM 606 C CA . THR A 1 82 ? 12.126 3.725 -14.679 1.00 84.00 82 THR A CA 1
ATOM 607 C C . THR A 1 82 ? 12.577 4.352 -15.991 1.00 84.00 82 THR A C 1
ATOM 609 O O . THR A 1 82 ? 13.755 4.656 -16.178 1.00 84.00 82 THR A O 1
ATOM 612 N N . LYS A 1 83 ? 11.637 4.542 -16.927 1.00 82.25 83 LYS A N 1
ATOM 613 C CA . LYS A 1 83 ? 11.932 5.124 -18.243 1.00 82.25 83 LYS A CA 1
ATOM 614 C C . LYS A 1 83 ? 12.677 6.451 -18.040 1.00 82.25 83 LYS A C 1
ATOM 616 O O . LYS A 1 83 ? 12.195 7.336 -17.336 1.00 82.25 83 LYS A O 1
ATOM 621 N N . ASN A 1 84 ? 13.892 6.528 -18.588 1.00 80.75 84 ASN A N 1
ATOM 622 C CA . ASN A 1 84 ? 14.832 7.652 -18.465 1.00 80.75 84 ASN A CA 1
ATOM 623 C C . ASN A 1 84 ? 15.184 8.087 -17.024 1.00 80.75 84 ASN A C 1
ATOM 625 O O . ASN A 1 84 ? 15.694 9.186 -16.825 1.00 80.75 84 ASN A O 1
ATOM 629 N N . GLY A 1 85 ? 14.920 7.255 -16.014 1.00 75.94 85 GLY A N 1
ATOM 630 C CA . GLY A 1 85 ? 15.106 7.602 -14.603 1.00 75.94 85 GLY A CA 1
ATOM 631 C C . GLY A 1 85 ? 14.120 8.649 -14.069 1.00 75.94 85 GLY A C 1
ATOM 632 O O . GLY A 1 85 ? 14.290 9.115 -12.944 1.00 75.94 85 GLY A O 1
ATOM 633 N N . THR A 1 86 ? 13.103 9.035 -14.847 1.00 78.00 86 THR A N 1
ATOM 634 C CA . THR A 1 86 ? 12.146 10.098 -14.491 1.00 78.00 86 THR A CA 1
ATOM 635 C C . THR A 1 86 ? 10.763 9.555 -14.145 1.00 78.00 86 THR A C 1
ATOM 637 O O . THR A 1 86 ? 10.063 10.144 -13.326 1.00 78.00 86 THR A O 1
ATOM 640 N N . GLY A 1 87 ? 10.377 8.414 -14.719 1.00 82.31 87 GLY A N 1
ATOM 641 C CA . GLY A 1 87 ? 9.082 7.782 -14.476 1.00 82.31 87 GLY A CA 1
ATOM 642 C C . GLY A 1 87 ? 8.513 7.134 -15.732 1.00 82.31 87 GLY A C 1
ATOM 643 O O . GLY A 1 87 ? 8.842 7.509 -16.852 1.00 82.31 87 GLY A O 1
ATOM 644 N N . CYS A 1 88 ? 7.675 6.119 -15.544 1.00 84.50 88 CYS A N 1
ATOM 645 C CA . CYS A 1 88 ? 6.946 5.465 -16.627 1.00 84.50 88 CYS A CA 1
ATOM 646 C C . CYS A 1 88 ? 5.566 6.114 -16.773 1.00 84.50 88 CYS A C 1
ATOM 648 O O . CYS A 1 88 ? 4.787 6.029 -15.821 1.00 84.50 88 CYS A O 1
ATOM 650 N N . THR A 1 89 ? 5.285 6.713 -17.935 1.00 83.50 89 THR A N 1
ATOM 651 C CA . THR A 1 89 ? 4.050 7.476 -18.194 1.00 83.50 89 THR A CA 1
ATOM 652 C C . THR A 1 89 ? 3.055 6.806 -19.146 1.00 83.50 89 THR A C 1
ATOM 654 O O . THR A 1 89 ? 1.849 6.982 -18.999 1.00 83.50 89 THR A O 1
ATOM 657 N N . ASP A 1 90 ? 3.542 5.978 -20.075 1.00 82.00 90 ASP A N 1
ATOM 658 C CA . ASP A 1 90 ? 2.695 5.247 -21.038 1.00 82.00 90 ASP A CA 1
ATOM 659 C C . ASP A 1 90 ? 2.527 3.771 -20.651 1.00 82.00 90 ASP A C 1
ATOM 661 O O . ASP A 1 90 ? 1.441 3.206 -20.685 1.00 82.00 90 ASP A O 1
ATOM 665 N N . ILE A 1 91 ? 3.640 3.128 -20.297 1.00 86.94 91 ILE A N 1
ATOM 666 C CA . ILE A 1 91 ? 3.716 1.744 -19.834 1.00 86.94 91 ILE A CA 1
ATOM 667 C C . ILE A 1 91 ? 4.945 1.605 -18.940 1.00 86.94 91 ILE A C 1
ATOM 669 O O . ILE A 1 91 ? 5.984 2.232 -19.176 1.00 86.94 91 ILE A O 1
ATOM 673 N N . GLY A 1 92 ? 4.842 0.785 -17.899 1.00 88.56 92 GLY A N 1
ATOM 674 C CA . GLY A 1 92 ? 5.969 0.435 -17.050 1.00 88.56 92 GLY A CA 1
ATOM 675 C C . GLY A 1 92 ? 7.055 -0.298 -17.833 1.00 88.56 92 GLY A C 1
ATOM 676 O O . GLY A 1 92 ? 6.762 -1.231 -18.575 1.00 88.56 92 GLY A O 1
ATOM 677 N N . ILE A 1 93 ? 8.323 0.035 -17.578 1.00 91.88 93 ILE A N 1
ATOM 678 C CA . ILE A 1 93 ? 9.470 -0.736 -18.097 1.00 91.88 93 ILE A CA 1
ATOM 679 C C . ILE A 1 93 ? 9.394 -2.226 -17.711 1.00 91.88 93 ILE A C 1
ATOM 681 O O . ILE A 1 93 ? 9.880 -3.094 -18.425 1.00 91.88 93 ILE A O 1
ATOM 685 N N . CYS A 1 94 ? 8.742 -2.521 -16.582 1.00 91.19 94 CYS A N 1
ATOM 686 C CA . CYS A 1 94 ? 8.487 -3.863 -16.072 1.00 91.19 94 CYS A CA 1
ATOM 687 C C . CYS A 1 94 ? 7.253 -4.544 -16.691 1.00 91.19 94 CYS A C 1
ATOM 689 O O . CYS A 1 94 ? 6.846 -5.600 -16.217 1.00 91.19 94 CYS A O 1
ATOM 691 N N . GLY A 1 95 ? 6.613 -3.931 -17.691 1.00 90.62 95 GLY A N 1
ATOM 692 C CA . GLY A 1 95 ? 5.389 -4.429 -18.325 1.00 90.62 95 GLY A CA 1
ATOM 693 C C . GLY A 1 95 ? 4.093 -4.067 -17.592 1.00 90.62 95 GLY A C 1
ATOM 694 O O . GLY A 1 95 ? 3.022 -4.507 -17.999 1.00 90.62 95 GLY A O 1
ATOM 695 N N . LYS A 1 96 ? 4.156 -3.261 -16.522 1.00 90.94 96 LYS A N 1
ATOM 696 C CA . LYS A 1 96 ? 2.957 -2.780 -15.816 1.00 90.94 96 LYS A CA 1
ATOM 697 C C . LYS A 1 96 ? 2.141 -1.875 -16.735 1.00 90.94 96 LYS A C 1
ATOM 699 O O . LYS A 1 96 ? 2.649 -0.846 -17.175 1.00 90.94 96 LYS A O 1
ATOM 704 N N . THR A 1 97 ? 0.892 -2.243 -16.987 1.00 88.31 97 THR A N 1
ATOM 705 C CA . THR A 1 97 ? -0.018 -1.426 -17.789 1.00 88.31 97 THR A CA 1
ATOM 706 C C . THR A 1 97 ? -0.540 -0.230 -16.980 1.00 88.31 97 THR A C 1
ATOM 708 O O . THR A 1 97 ? -0.523 -0.281 -15.740 1.00 88.31 97 THR A O 1
ATOM 711 N N . PRO A 1 98 ? -1.023 0.836 -17.641 1.00 83.25 98 PRO A N 1
ATOM 712 C CA . PRO A 1 98 ? -1.683 1.952 -16.967 1.00 83.25 98 PRO A CA 1
ATOM 713 C C . PRO A 1 98 ? -2.818 1.528 -16.039 1.00 83.25 98 PRO A C 1
ATOM 715 O O . PRO A 1 98 ? -2.965 2.059 -14.941 1.00 83.25 98 PRO A O 1
ATOM 718 N N . GLU A 1 99 ? -3.572 0.505 -16.435 1.00 80.38 99 GLU A N 1
ATOM 719 C CA . GLU A 1 99 ? -4.697 -0.024 -15.671 1.00 80.38 99 GLU A CA 1
ATOM 720 C C . GLU A 1 99 ? -4.243 -0.603 -14.331 1.00 80.38 99 GLU A C 1
ATOM 722 O O . GLU A 1 99 ? -4.735 -0.234 -13.262 1.00 80.38 99 GLU A O 1
ATOM 727 N N . VAL A 1 100 ? -3.237 -1.473 -14.373 1.00 86.19 100 VAL A N 1
ATOM 728 C CA . VAL A 1 100 ? -2.659 -2.057 -13.162 1.00 86.19 100 VAL A CA 1
ATOM 729 C C . VAL A 1 100 ? -2.024 -0.970 -12.294 1.00 86.19 100 VAL A C 1
ATOM 731 O O . VAL A 1 100 ? -2.134 -1.022 -11.070 1.00 86.19 100 VAL A O 1
ATOM 734 N N . ALA A 1 101 ? -1.371 0.026 -12.897 1.00 84.88 101 ALA A N 1
ATOM 735 C CA . ALA A 1 101 ? -0.785 1.141 -12.160 1.00 84.88 101 ALA A CA 1
ATOM 736 C C . ALA A 1 101 ? -1.849 1.945 -11.396 1.00 84.88 101 ALA A C 1
ATOM 738 O O . ALA A 1 101 ? -1.717 2.103 -10.181 1.00 84.88 101 ALA A O 1
ATOM 739 N N . ALA A 1 102 ? -2.930 2.342 -12.070 1.00 80.19 102 ALA A N 1
ATOM 740 C CA . ALA A 1 102 ? -4.038 3.077 -11.467 1.00 80.19 102 ALA A CA 1
ATOM 741 C C . ALA A 1 102 ? -4.724 2.278 -10.345 1.00 80.19 102 ALA A C 1
ATOM 743 O O . ALA A 1 102 ? -5.026 2.825 -9.284 1.00 80.19 102 ALA A O 1
ATOM 744 N N . LEU A 1 103 ? -4.925 0.969 -10.533 1.00 84.00 103 LEU A N 1
ATOM 745 C CA . LEU A 1 103 ? -5.502 0.101 -9.502 1.00 84.00 103 LEU A CA 1
ATOM 746 C C . LEU A 1 103 ? -4.575 -0.069 -8.291 1.00 84.00 103 LEU A C 1
ATOM 748 O O . LEU A 1 103 ? -5.049 -0.085 -7.155 1.00 84.00 103 LEU A O 1
ATOM 752 N N . GLN A 1 104 ? -3.259 -0.156 -8.503 1.00 89.19 104 GLN A N 1
ATOM 753 C CA . GLN A 1 104 ? -2.290 -0.171 -7.406 1.00 89.19 104 GLN A CA 1
ATOM 754 C C . GLN A 1 104 ? -2.273 1.154 -6.638 1.00 89.19 104 GLN A C 1
ATOM 756 O O . GLN A 1 104 ? -2.146 1.135 -5.416 1.00 89.19 104 GLN A O 1
ATOM 761 N N . ASP A 1 105 ? -2.394 2.291 -7.321 1.00 83.81 105 ASP A N 1
ATOM 762 C CA . ASP A 1 105 ? -2.452 3.607 -6.672 1.00 83.81 105 ASP A CA 1
ATOM 763 C C . ASP A 1 105 ? -3.745 3.763 -5.858 1.00 83.81 105 ASP A C 1
ATOM 765 O O . ASP A 1 105 ? -3.693 4.132 -4.682 1.00 83.81 105 ASP A O 1
ATOM 769 N N . LEU A 1 106 ? -4.887 3.351 -6.420 1.00 82.19 106 LEU A N 1
ATOM 770 C CA . LEU A 1 106 ? -6.165 3.306 -5.705 1.00 82.19 106 LEU A CA 1
ATOM 771 C C . LEU A 1 106 ? -6.106 2.389 -4.475 1.00 82.19 106 LEU A C 1
ATOM 773 O O . LEU A 1 106 ? -6.610 2.747 -3.409 1.00 82.19 106 LEU A O 1
ATOM 777 N N . LEU A 1 107 ? -5.475 1.218 -4.592 1.00 88.12 107 LEU A N 1
ATOM 778 C CA . LEU A 1 107 ? -5.296 0.317 -3.458 1.00 88.12 107 LEU A CA 1
ATOM 779 C C . LEU A 1 107 ? -4.490 0.991 -2.344 1.00 88.12 107 LEU A C 1
ATOM 781 O O . LEU A 1 107 ? -4.915 0.970 -1.191 1.00 88.12 107 LEU A O 1
ATOM 785 N N . ILE A 1 108 ? -3.366 1.631 -2.665 1.00 87.50 108 ILE A N 1
ATOM 786 C CA . ILE A 1 108 ? -2.546 2.338 -1.672 1.00 87.50 108 ILE A CA 1
ATOM 787 C C . ILE A 1 108 ? -3.326 3.469 -1.007 1.00 87.50 108 ILE A C 1
ATOM 789 O O . ILE A 1 108 ? -3.269 3.604 0.216 1.00 87.50 108 ILE A O 1
ATOM 793 N N . HIS A 1 109 ? -4.110 4.222 -1.774 1.00 82.44 109 HIS A N 1
ATOM 794 C CA . HIS A 1 109 ? -5.006 5.243 -1.242 1.00 82.44 109 HIS A CA 1
ATOM 795 C C . HIS A 1 109 ? -5.976 4.665 -0.192 1.00 82.44 109 HIS A C 1
ATOM 797 O O . HIS A 1 109 ? -6.021 5.144 0.945 1.00 82.44 109 HIS A O 1
ATOM 803 N N . CYS A 1 110 ? -6.666 3.566 -0.516 1.00 85.62 110 CYS A N 1
ATOM 804 C CA . CYS A 1 110 ? -7.545 2.854 0.418 1.00 85.62 110 CYS A CA 1
ATOM 805 C C . CYS A 1 110 ? -6.798 2.326 1.657 1.00 85.62 110 CYS A C 1
ATOM 807 O O . CYS A 1 110 ? -7.289 2.444 2.784 1.00 85.62 110 CYS A O 1
ATOM 809 N N . LEU A 1 111 ? -5.600 1.761 1.476 1.00 90.00 111 LEU A N 1
ATOM 810 C CA . LEU A 1 111 ? -4.802 1.189 2.565 1.00 90.00 111 LEU A CA 1
ATOM 811 C C . LEU A 1 111 ? -4.315 2.241 3.557 1.00 90.00 111 LEU A C 1
ATOM 813 O O . LEU A 1 111 ? -4.232 1.945 4.747 1.00 90.00 111 LEU A O 1
ATOM 817 N N . LYS A 1 112 ? -4.036 3.468 3.116 1.00 85.12 112 LYS A N 1
ATOM 818 C CA . LYS A 1 112 ? -3.705 4.561 4.037 1.00 85.12 112 LYS A CA 1
ATOM 819 C C . LYS A 1 112 ? -4.880 4.927 4.933 1.00 85.12 112 LYS A C 1
ATOM 821 O O . LYS A 1 112 ? -4.677 5.113 6.131 1.00 85.12 112 LYS A O 1
ATOM 826 N N . GLY A 1 113 ? -6.098 4.965 4.392 1.00 85.31 113 GLY A N 1
ATOM 827 C CA . GLY A 1 113 ? -7.295 5.166 5.207 1.00 85.31 113 GLY A CA 1
ATOM 828 C C . GLY A 1 113 ? -7.532 4.028 6.189 1.00 85.31 113 GLY A C 1
ATOM 829 O O . GLY A 1 113 ? -7.727 4.270 7.380 1.00 85.31 113 GLY A O 1
ATOM 830 N N . LEU A 1 114 ? -7.401 2.779 5.734 1.00 90.38 114 LEU A N 1
ATOM 831 C CA . LEU A 1 114 ? -7.503 1.603 6.602 1.00 90.38 114 LEU A CA 1
ATOM 832 C C . LEU A 1 114 ? -6.434 1.586 7.706 1.00 90.38 114 LEU A C 1
ATOM 834 O O . LEU A 1 114 ? -6.763 1.365 8.869 1.00 90.38 114 LEU A O 1
ATOM 838 N N . GLY A 1 115 ? -5.173 1.857 7.368 1.00 90.62 115 GLY A N 1
ATOM 839 C CA . GLY A 1 115 ? -4.071 1.918 8.328 1.00 90.62 115 GLY A CA 1
ATOM 840 C C . GLY A 1 115 ? -4.235 3.056 9.334 1.00 90.62 115 GLY A C 1
ATOM 841 O O . GLY A 1 115 ? -3.980 2.877 10.524 1.00 90.62 115 GLY A O 1
ATOM 842 N N . SER A 1 116 ? -4.735 4.206 8.884 1.00 87.00 116 SER A N 1
ATOM 843 C CA . SER A 1 116 ? -5.049 5.338 9.753 1.00 87.00 116 SER A CA 1
ATOM 844 C C . SER A 1 116 ? -6.173 5.006 10.740 1.00 87.00 116 SER A C 1
ATOM 846 O O . SER A 1 116 ? -6.042 5.268 11.937 1.00 87.00 116 SER A O 1
ATOM 848 N N . LEU A 1 117 ? -7.228 4.329 10.280 1.00 88.25 117 LEU A N 1
ATOM 849 C CA . LEU A 1 117 ? -8.314 3.860 11.141 1.00 88.25 117 LEU A CA 1
ATOM 850 C C . LEU A 1 117 ? -7.835 2.807 12.140 1.00 88.25 117 LEU A C 1
ATOM 852 O O . LEU A 1 117 ? -8.187 2.876 13.316 1.00 88.25 117 LEU A O 1
ATOM 856 N N . ALA A 1 118 ? -6.989 1.873 11.702 1.00 92.56 118 ALA A N 1
ATOM 857 C CA . ALA A 1 118 ? -6.361 0.881 12.571 1.00 92.56 118 ALA A CA 1
ATOM 858 C C . ALA A 1 118 ? -5.489 1.527 13.650 1.00 92.56 118 ALA A C 1
ATOM 860 O O . ALA A 1 118 ? -5.495 1.077 14.797 1.00 92.56 118 ALA A O 1
ATOM 861 N N . HIS A 1 119 ? -4.771 2.598 13.314 1.00 89.88 119 HIS A N 1
ATOM 862 C CA . HIS A 1 119 ? -4.017 3.368 14.292 1.00 89.88 119 HIS A CA 1
ATOM 863 C C . HIS A 1 119 ? -4.947 4.015 15.326 1.00 89.88 119 HIS A C 1
ATOM 865 O O . HIS A 1 119 ? -4.758 3.787 16.517 1.00 89.88 119 HIS A O 1
ATOM 871 N N . VAL A 1 120 ? -5.978 4.748 14.888 1.00 88.31 120 VAL A N 1
ATOM 872 C CA . VAL A 1 120 ? -6.946 5.404 15.787 1.00 88.31 120 VAL A CA 1
ATOM 873 C C . VAL A 1 120 ? -7.655 4.392 16.684 1.00 88.31 120 VAL A C 1
ATOM 875 O O . VAL A 1 120 ? -7.765 4.614 17.888 1.00 88.31 120 VAL A O 1
ATOM 878 N N . ALA A 1 121 ? -8.119 3.269 16.135 1.00 92.19 121 ALA A N 1
ATOM 879 C CA . ALA A 1 121 ? -8.819 2.243 16.903 1.00 92.19 121 ALA A CA 1
ATOM 880 C C . ALA A 1 121 ? -7.934 1.660 18.017 1.00 92.19 121 ALA A C 1
ATOM 882 O O . ALA A 1 121 ? -8.368 1.519 19.165 1.00 92.19 121 ALA A O 1
ATOM 883 N N . ARG A 1 122 ? -6.661 1.414 17.702 1.00 94.19 122 ARG A N 1
ATOM 884 C CA . ARG A 1 122 ? -5.671 0.908 18.651 1.00 94.19 122 ARG A CA 1
ATOM 885 C C . ARG A 1 122 ? -5.317 1.933 19.722 1.00 94.19 122 ARG A C 1
ATOM 887 O O . ARG A 1 122 ? -5.306 1.591 20.899 1.00 94.19 122 ARG A O 1
ATOM 894 N N . THR A 1 123 ? -5.042 3.179 19.346 1.00 90.25 123 THR A N 1
ATOM 895 C CA . THR A 1 123 ? -4.557 4.197 20.292 1.00 90.25 123 THR A CA 1
ATOM 896 C C . THR A 1 123 ? -5.660 4.804 21.149 1.00 90.25 123 THR A C 1
ATOM 898 O O . THR A 1 123 ? -5.400 5.158 22.295 1.00 90.25 123 THR A O 1
ATOM 901 N N . SER A 1 124 ? -6.892 4.895 20.641 1.00 89.62 124 SER A N 1
ATOM 902 C CA . SER A 1 124 ? -8.017 5.469 21.393 1.00 89.62 124 SER A CA 1
ATOM 903 C C . SER A 1 124 ? -8.800 4.442 22.213 1.00 89.62 124 SER A C 1
ATOM 905 O O . SER A 1 124 ? -9.377 4.801 23.239 1.00 89.62 124 SER A O 1
ATOM 907 N N . LYS A 1 125 ? -8.853 3.177 21.769 1.00 94.06 125 LYS A N 1
ATOM 908 C CA . LYS A 1 125 ? -9.703 2.135 22.375 1.00 94.06 125 LYS A CA 1
ATOM 909 C C . LYS A 1 125 ? -9.004 0.804 22.637 1.00 94.06 125 LYS A C 1
ATOM 911 O O . LYS A 1 125 ? -9.648 -0.106 23.150 1.00 94.06 125 LYS A O 1
ATOM 916 N N . GLY A 1 126 ? -7.725 0.657 22.290 1.00 94.75 126 GLY A N 1
ATOM 917 C CA . GLY A 1 126 ? -7.029 -0.629 22.394 1.00 94.75 126 GLY A CA 1
ATOM 918 C C . GLY A 1 126 ? -7.594 -1.702 21.457 1.00 94.75 126 GLY A C 1
ATOM 919 O O . GLY A 1 126 ? -7.375 -2.889 21.689 1.00 94.75 126 GLY A O 1
ATOM 920 N N . LEU A 1 127 ? -8.348 -1.306 20.424 1.00 94.88 127 LEU A N 1
ATOM 921 C CA . LEU A 1 127 ? -8.956 -2.236 19.478 1.00 94.88 127 LEU A CA 1
ATOM 922 C C . LEU A 1 127 ? -7.934 -2.668 18.434 1.00 94.88 127 LEU A C 1
ATOM 924 O O . LEU A 1 127 ? -7.518 -1.884 17.581 1.00 94.88 127 LEU A O 1
ATOM 928 N N . GLU A 1 128 ? -7.576 -3.944 18.497 1.00 95.06 128 GLU A N 1
ATOM 929 C CA . GLU A 1 128 ? -6.623 -4.576 17.601 1.00 95.06 128 GLU A CA 1
ATOM 930 C C . GLU A 1 128 ? -7.321 -5.555 16.659 1.00 95.06 128 GLU A C 1
ATOM 932 O O . GLU A 1 128 ? -8.060 -6.431 17.107 1.00 95.06 128 GLU A O 1
ATOM 937 N N . ASN A 1 129 ? -7.041 -5.465 15.357 1.00 94.81 129 ASN A N 1
ATOM 938 C CA . ASN A 1 129 ? -7.589 -6.392 14.372 1.00 94.81 129 ASN A CA 1
ATOM 939 C C . ASN A 1 129 ? -6.470 -7.033 13.535 1.00 94.81 129 ASN A C 1
ATOM 941 O O . ASN A 1 129 ? -5.943 -6.444 12.591 1.00 94.81 129 ASN A O 1
ATOM 945 N N . ALA A 1 130 ? -6.123 -8.279 13.871 1.00 95.69 130 ALA A N 1
ATOM 946 C CA . ALA A 1 130 ? -5.047 -9.019 13.208 1.00 95.69 130 ALA A CA 1
ATOM 947 C C . ALA A 1 130 ? -5.309 -9.269 11.710 1.00 95.69 130 ALA A C 1
ATOM 949 O O . ALA A 1 130 ? -4.357 -9.313 10.923 1.00 95.69 130 ALA A O 1
ATOM 950 N N . ARG A 1 131 ? -6.584 -9.396 11.303 1.00 96.69 131 ARG A N 1
ATOM 951 C CA . ARG A 1 131 ? -6.968 -9.534 9.890 1.00 96.69 131 ARG A CA 1
ATOM 952 C C . ARG A 1 131 ? -6.636 -8.256 9.127 1.00 96.69 131 ARG A C 1
ATOM 954 O O . ARG A 1 131 ? -6.020 -8.345 8.072 1.00 96.69 131 ARG A O 1
ATOM 961 N N . VAL A 1 132 ? -6.968 -7.091 9.687 1.00 96.56 132 VAL A N 1
ATOM 962 C CA . VAL A 1 132 ? -6.632 -5.784 9.095 1.00 96.56 132 VAL A CA 1
ATOM 963 C C . VAL A 1 132 ? -5.120 -5.637 8.921 1.00 96.56 132 VAL A C 1
ATOM 965 O O . VAL A 1 132 ? -4.669 -5.321 7.825 1.00 96.56 132 VAL A O 1
ATOM 968 N N . ASN A 1 133 ? -4.324 -5.940 9.950 1.00 94.19 133 ASN A N 1
ATOM 969 C CA . ASN A 1 133 ? -2.863 -5.829 9.861 1.00 94.19 133 ASN A CA 1
ATOM 970 C C . ASN A 1 133 ? -2.272 -6.750 8.783 1.00 94.19 133 ASN A C 1
ATOM 972 O O . ASN A 1 133 ? -1.449 -6.328 7.973 1.00 94.19 133 ASN A O 1
ATOM 976 N N . SER A 1 134 ? -2.697 -8.017 8.778 1.00 95.38 134 SER A N 1
ATOM 977 C CA . SER A 1 134 ? -2.196 -9.016 7.827 1.00 95.38 134 SER A CA 1
ATOM 978 C C . SER A 1 134 ? -2.574 -8.645 6.396 1.00 95.38 134 SER A C 1
ATOM 980 O O . SER A 1 134 ? -1.743 -8.739 5.493 1.00 95.38 134 SER A O 1
ATOM 982 N N . PHE A 1 135 ? -3.803 -8.162 6.204 1.00 97.19 135 PHE A N 1
ATOM 983 C CA . PHE A 1 135 ? -4.287 -7.680 4.921 1.00 97.19 135 PHE A CA 1
ATOM 984 C C . PHE A 1 135 ? -3.486 -6.474 4.422 1.00 97.19 135 PHE A C 1
ATOM 986 O O . PHE A 1 135 ? -3.029 -6.502 3.285 1.00 97.19 135 PHE A O 1
ATOM 993 N N . ILE A 1 136 ? -3.253 -5.452 5.260 1.00 94.06 136 ILE A N 1
ATOM 994 C CA . ILE A 1 136 ? -2.462 -4.270 4.874 1.00 94.06 136 ILE A CA 1
ATOM 995 C C . ILE A 1 136 ? -1.078 -4.694 4.368 1.00 94.06 136 ILE A C 1
ATOM 997 O O . ILE A 1 136 ? -0.660 -4.253 3.300 1.00 94.06 136 ILE A O 1
ATOM 1001 N N . ASN A 1 137 ? -0.391 -5.590 5.083 1.00 92.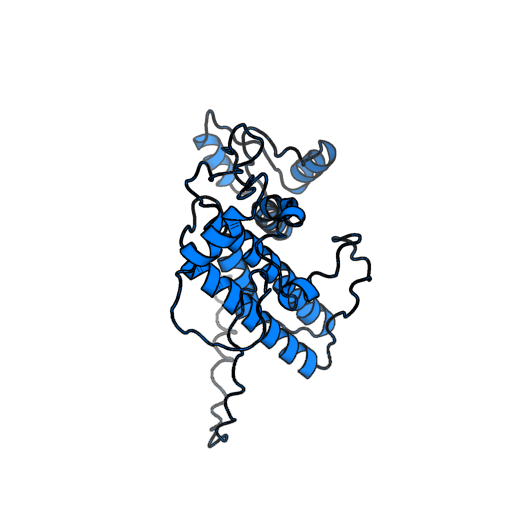00 137 ASN A N 1
ATOM 1002 C CA . ASN A 1 137 ? 0.934 -6.069 4.680 1.00 92.00 137 ASN A CA 1
ATOM 1003 C C . ASN A 1 137 ? 0.900 -6.801 3.331 1.00 92.00 137 ASN A C 1
ATOM 1005 O O . ASN A 1 137 ? 1.699 -6.498 2.444 1.00 92.00 137 ASN A O 1
ATOM 1009 N N . ALA A 1 138 ? -0.035 -7.740 3.158 1.00 93.69 138 ALA A N 1
ATOM 1010 C CA . ALA A 1 138 ? -0.175 -8.498 1.916 1.00 93.69 138 ALA A CA 1
ATOM 1011 C C . ALA A 1 138 ? -0.550 -7.594 0.729 1.00 93.69 138 ALA A C 1
ATOM 1013 O O . ALA A 1 138 ? 0.011 -7.722 -0.361 1.00 93.69 138 ALA A O 1
ATOM 1014 N N . ALA A 1 139 ? -1.459 -6.645 0.951 1.00 94.44 139 ALA A N 1
ATOM 1015 C CA . ALA A 1 139 ? -1.928 -5.719 -0.063 1.00 94.44 139 ALA A CA 1
ATOM 1016 C C . ALA A 1 139 ? -0.823 -4.734 -0.480 1.00 94.44 139 ALA A C 1
ATOM 1018 O O . ALA A 1 139 ? -0.595 -4.580 -1.677 1.00 94.44 139 ALA A O 1
ATOM 1019 N N . ILE A 1 140 ? -0.055 -4.154 0.456 1.00 92.44 140 ILE A N 1
ATOM 1020 C CA . ILE A 1 140 ? 1.123 -3.327 0.120 1.00 92.44 140 ILE A CA 1
ATOM 1021 C C . ILE A 1 140 ? 2.136 -4.149 -0.682 1.00 92.44 140 ILE A C 1
ATOM 1023 O O . ILE A 1 140 ? 2.590 -3.695 -1.734 1.00 92.44 140 ILE A O 1
ATOM 1027 N N . PHE A 1 141 ? 2.452 -5.369 -0.233 1.00 92.12 141 PHE A N 1
ATOM 1028 C CA . PHE A 1 141 ? 3.408 -6.245 -0.915 1.00 92.12 141 PHE A CA 1
ATOM 1029 C C . PHE A 1 141 ? 2.994 -6.528 -2.364 1.00 92.12 141 PHE A C 1
ATOM 1031 O O . PHE A 1 141 ? 3.832 -6.486 -3.262 1.00 92.12 141 PHE A O 1
ATOM 1038 N N . SER A 1 142 ? 1.695 -6.721 -2.615 1.00 93.88 142 SER A N 1
ATOM 1039 C CA . SER A 1 142 ? 1.166 -6.956 -3.964 1.00 93.88 142 SER A CA 1
ATOM 1040 C C . SER A 1 142 ? 1.428 -5.808 -4.950 1.00 93.88 142 SER A C 1
ATOM 1042 O O . SER A 1 142 ? 1.447 -6.035 -6.157 1.00 93.88 142 SER A O 1
ATOM 1044 N N . THR A 1 143 ? 1.677 -4.590 -4.458 1.00 92.31 143 THR A N 1
ATOM 1045 C CA . THR A 1 143 ? 1.961 -3.408 -5.293 1.00 92.31 143 THR A CA 1
ATOM 1046 C C . THR A 1 143 ? 3.448 -3.223 -5.627 1.00 92.31 143 THR A C 1
ATOM 1048 O O . THR A 1 143 ? 3.814 -2.339 -6.412 1.00 92.31 143 THR A O 1
ATOM 1051 N N . LEU A 1 144 ? 4.330 -4.043 -5.044 1.00 90.50 144 LEU A N 1
ATOM 1052 C CA . LEU A 1 144 ? 5.766 -3.958 -5.295 1.00 90.50 144 LEU A CA 1
ATOM 1053 C C . LEU A 1 144 ? 6.120 -4.392 -6.722 1.00 90.50 144 LEU A C 1
ATOM 1055 O O . LEU A 1 144 ? 5.374 -5.085 -7.417 1.00 90.50 144 LEU A O 1
ATOM 1059 N N . THR A 1 145 ? 7.279 -3.921 -7.185 1.00 88.12 145 THR A N 1
ATOM 1060 C CA . THR A 1 145 ? 7.767 -4.181 -8.543 1.00 88.12 145 THR A CA 1
ATOM 1061 C C . THR A 1 145 ? 7.888 -5.682 -8.775 1.00 88.12 145 THR A C 1
ATOM 1063 O O . THR A 1 145 ? 8.491 -6.377 -7.965 1.00 88.12 145 THR A O 1
ATOM 1066 N N . ASN A 1 146 ? 7.338 -6.159 -9.893 1.00 90.38 146 ASN A N 1
ATOM 1067 C CA . ASN A 1 146 ? 7.365 -7.562 -10.313 1.00 90.38 146 ASN A CA 1
ATOM 1068 C C . ASN A 1 146 ? 6.642 -8.553 -9.382 1.00 90.38 146 ASN A C 1
ATOM 1070 O O . ASN A 1 146 ? 6.929 -9.744 -9.442 1.00 90.38 146 ASN A O 1
ATOM 1074 N N . VAL A 1 147 ? 5.703 -8.093 -8.546 1.00 92.69 147 VAL A N 1
ATOM 1075 C CA . VAL A 1 147 ? 4.939 -8.991 -7.661 1.00 92.69 147 VAL A CA 1
ATOM 1076 C C . VAL A 1 147 ? 3.606 -9.415 -8.267 1.00 92.69 147 VAL A C 1
ATOM 1078 O O . VAL A 1 147 ? 3.332 -10.608 -8.356 1.00 92.69 147 VAL A O 1
ATOM 1081 N N . ASN A 1 148 ? 2.759 -8.464 -8.667 1.00 91.12 148 ASN A N 1
ATOM 1082 C CA . ASN A 1 148 ? 1.439 -8.779 -9.203 1.00 91.12 148 ASN A CA 1
ATOM 1083 C C . ASN A 1 148 ? 1.037 -7.806 -10.320 1.00 91.12 148 ASN A C 1
ATOM 1085 O O . ASN A 1 148 ? 1.165 -6.587 -10.180 1.00 91.12 148 ASN A O 1
ATOM 1089 N N . PHE A 1 149 ? 0.543 -8.371 -11.420 1.00 90.81 149 PHE A N 1
ATOM 1090 C CA . PHE A 1 149 ? 0.126 -7.666 -12.631 1.00 90.81 149 PHE A CA 1
ATOM 1091 C C . PHE A 1 149 ? -1.333 -7.949 -13.022 1.00 90.81 149 PHE A C 1
ATOM 1093 O O . PHE A 1 149 ? -1.742 -7.535 -14.101 1.00 90.81 149 PHE A O 1
ATOM 1100 N N . SER A 1 150 ? -2.112 -8.660 -12.197 1.00 89.00 150 SER A N 1
ATOM 1101 C CA . SER A 1 150 ? -3.500 -9.000 -12.532 1.00 89.00 150 SER A CA 1
ATOM 1102 C C . SER A 1 150 ? -4.475 -7.964 -11.961 1.00 89.00 150 SER A C 1
ATOM 1104 O O . SER A 1 150 ? -4.504 -7.679 -10.761 1.00 89.00 150 SER A O 1
ATOM 1106 N N . ASP A 1 151 ? -5.222 -7.331 -12.860 1.00 82.75 151 ASP A N 1
ATOM 1107 C CA . ASP A 1 151 ? -6.141 -6.226 -12.590 1.00 82.75 151 ASP A CA 1
ATOM 1108 C C . ASP A 1 151 ? -7.342 -6.665 -11.741 1.00 82.75 151 ASP A C 1
ATOM 1110 O O . ASP A 1 151 ? -7.684 -6.001 -10.760 1.00 82.75 151 ASP A O 1
ATOM 1114 N N . ASP A 1 152 ? -7.924 -7.822 -12.049 1.00 82.19 152 ASP A N 1
ATOM 1115 C CA . ASP A 1 152 ? -8.991 -8.472 -11.279 1.00 82.19 152 ASP A CA 1
ATOM 1116 C C . ASP A 1 152 ? -8.638 -8.626 -9.790 1.00 82.19 152 ASP A C 1
ATOM 1118 O O . ASP A 1 152 ? -9.422 -8.260 -8.911 1.00 82.19 152 ASP A O 1
ATOM 1122 N N . ARG A 1 153 ? -7.411 -9.057 -9.485 1.00 87.94 153 ARG A N 1
ATOM 1123 C CA . ARG A 1 153 ? -6.937 -9.203 -8.105 1.00 87.94 153 ARG A CA 1
ATOM 1124 C C . ARG A 1 153 ? -6.791 -7.864 -7.396 1.00 87.94 153 ARG A C 1
ATOM 1126 O O . ARG A 1 153 ? -7.030 -7.800 -6.191 1.00 87.94 153 ARG A O 1
ATOM 1133 N N . PHE A 1 154 ? -6.431 -6.790 -8.096 1.00 86.56 154 PHE A N 1
ATOM 1134 C CA . PHE A 1 154 ? -6.406 -5.461 -7.481 1.00 86.56 154 PHE A CA 1
ATOM 1135 C C . PHE A 1 154 ? -7.809 -4.908 -7.227 1.00 86.56 154 PHE A C 1
ATOM 1137 O O . PHE A 1 154 ? -8.007 -4.232 -6.217 1.00 86.56 154 PHE A O 1
ATOM 1144 N N . VAL A 1 155 ? -8.797 -5.241 -8.061 1.00 83.00 155 VAL A N 1
ATOM 1145 C CA . VAL A 1 155 ? -10.204 -4.930 -7.767 1.00 83.00 155 VAL A CA 1
ATOM 1146 C C . VAL A 1 155 ? -10.659 -5.635 -6.488 1.00 83.00 155 VAL A C 1
ATOM 1148 O O . VAL A 1 155 ? -11.248 -4.983 -5.621 1.00 83.00 155 VAL A O 1
ATOM 1151 N N . ASP A 1 156 ? -10.320 -6.915 -6.322 1.00 86.75 156 ASP A N 1
ATOM 1152 C CA . ASP A 1 156 ? -10.601 -7.662 -5.089 1.00 86.75 156 ASP A CA 1
ATOM 1153 C C . ASP A 1 156 ? -9.930 -7.017 -3.868 1.00 86.75 156 ASP A C 1
ATOM 1155 O O . ASP A 1 156 ? -10.572 -6.828 -2.834 1.00 86.75 156 ASP A O 1
ATOM 1159 N N . PHE A 1 157 ? -8.655 -6.627 -3.981 1.00 92.69 157 PHE A N 1
ATOM 1160 C CA . PHE A 1 157 ? -7.946 -5.956 -2.890 1.00 92.69 157 PHE A CA 1
ATOM 1161 C C . PHE A 1 157 ? -8.589 -4.617 -2.519 1.00 92.69 157 PHE A C 1
ATOM 1163 O O . PHE A 1 157 ? -8.779 -4.338 -1.337 1.00 92.69 157 PHE A O 1
ATOM 1170 N N . VAL A 1 158 ? -8.961 -3.783 -3.491 1.00 86.75 158 VAL A N 1
ATOM 1171 C CA . VAL A 1 158 ? -9.643 -2.506 -3.215 1.00 86.75 158 VAL A CA 1
ATOM 1172 C C . VAL A 1 158 ? -10.988 -2.752 -2.526 1.00 86.75 158 VAL A C 1
ATOM 1174 O O . VAL A 1 158 ? -11.336 -2.057 -1.567 1.00 86.75 158 VAL A O 1
ATOM 1177 N N . ALA A 1 159 ? -11.737 -3.759 -2.978 1.00 85.25 159 ALA A N 1
ATOM 1178 C CA . ALA A 1 159 ? -13.006 -4.140 -2.376 1.00 85.25 159 ALA A CA 1
ATOM 1179 C C . ALA A 1 159 ? -12.841 -4.612 -0.923 1.00 85.25 159 ALA A C 1
ATOM 1181 O O . ALA A 1 159 ? -13.562 -4.148 -0.035 1.00 85.25 159 ALA A O 1
ATOM 1182 N N . GLU A 1 160 ? -11.865 -5.481 -0.662 1.00 92.44 160 GLU A N 1
ATOM 1183 C CA . GLU A 1 160 ? -11.581 -5.977 0.683 1.00 92.44 160 GLU A CA 1
ATOM 1184 C C . GLU A 1 160 ? -11.069 -4.860 1.604 1.00 92.44 160 GLU A C 1
ATOM 1186 O O . GLU A 1 160 ? -11.527 -4.759 2.743 1.00 92.44 160 GLU A O 1
ATOM 1191 N N . ALA A 1 161 ? -10.216 -3.955 1.111 1.00 92.25 161 ALA A N 1
ATOM 1192 C CA . ALA A 1 161 ? -9.731 -2.803 1.873 1.00 92.25 161 ALA A CA 1
ATOM 1193 C C . ALA A 1 161 ? -10.881 -1.900 2.350 1.00 92.25 161 ALA A C 1
ATOM 1195 O O . ALA A 1 161 ? -10.880 -1.433 3.493 1.00 92.25 161 ALA A O 1
ATOM 1196 N N . ARG A 1 162 ? -11.879 -1.668 1.490 1.00 87.94 162 ARG A N 1
ATOM 1197 C CA . ARG A 1 162 ? -13.091 -0.898 1.818 1.00 87.94 162 ARG A CA 1
ATOM 1198 C C . ARG A 1 162 ? -13.987 -1.634 2.812 1.00 87.94 162 ARG A C 1
ATOM 1200 O O . ARG A 1 162 ? -14.455 -1.018 3.769 1.00 87.94 162 ARG A O 1
ATOM 1207 N N . SER A 1 163 ? -14.184 -2.943 2.629 1.00 89.44 163 SER A N 1
ATOM 1208 C CA . SER A 1 163 ? -14.958 -3.773 3.567 1.00 89.44 163 SER A CA 1
ATOM 1209 C C . SER A 1 163 ? -14.342 -3.755 4.963 1.00 89.44 163 SER A C 1
ATOM 1211 O O . SER A 1 163 ? -15.020 -3.435 5.936 1.00 89.44 163 SER A O 1
ATOM 1213 N N . LEU A 1 164 ? -13.036 -4.013 5.060 1.00 93.88 164 LEU A N 1
ATOM 1214 C CA . LEU A 1 164 ? -12.302 -4.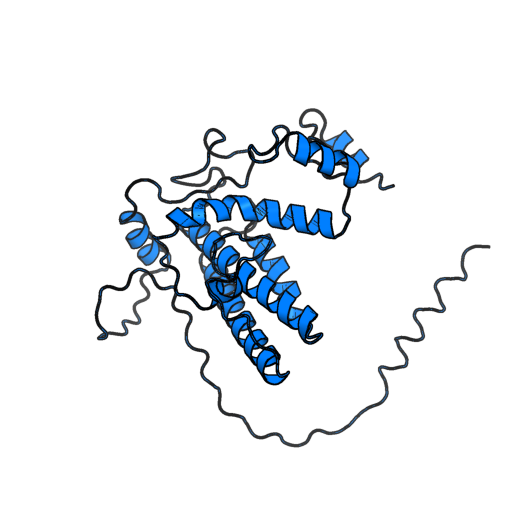016 6.325 1.00 93.88 164 LEU A CA 1
ATOM 1215 C C . LEU A 1 164 ? -12.339 -2.657 7.024 1.00 93.88 164 LEU A C 1
ATOM 1217 O O . LEU A 1 164 ? -12.433 -2.598 8.248 1.00 93.88 164 LEU A O 1
ATOM 1221 N N . HIS A 1 165 ? -12.302 -1.566 6.262 1.00 91.25 165 HIS A N 1
ATOM 1222 C CA . HIS A 1 165 ? -12.436 -0.226 6.821 1.00 91.25 165 HIS A CA 1
ATOM 1223 C C . HIS A 1 165 ? -13.826 0.006 7.410 1.00 91.25 165 HIS A C 1
ATOM 1225 O O . HIS A 1 165 ? -13.935 0.480 8.538 1.00 91.25 165 HIS A O 1
ATOM 1231 N N . ALA A 1 166 ? -14.888 -0.360 6.689 1.00 88.50 166 ALA A N 1
ATOM 1232 C CA . ALA A 1 166 ? -16.255 -0.251 7.194 1.00 88.50 166 ALA A CA 1
ATOM 1233 C C . ALA A 1 166 ? -16.481 -1.125 8.443 1.00 88.50 166 ALA A C 1
ATOM 1235 O O . ALA A 1 166 ? -17.053 -0.657 9.428 1.00 88.50 166 ALA A O 1
ATOM 1236 N N . GLU A 1 167 ? -15.984 -2.366 8.435 1.00 92.25 167 GLU A N 1
ATOM 1237 C CA . GLU A 1 167 ? -16.041 -3.286 9.578 1.00 92.25 167 GLU A CA 1
ATOM 1238 C C . GLU A 1 167 ? -15.330 -2.704 10.806 1.00 92.25 167 GLU A C 1
ATOM 1240 O O . GLU A 1 167 ? -15.896 -2.678 11.902 1.00 92.25 167 GLU A O 1
ATOM 1245 N N . LEU A 1 168 ? -14.106 -2.201 10.634 1.00 92.81 168 LEU A N 1
ATOM 1246 C CA . LEU A 1 168 ? -13.328 -1.618 11.723 1.00 92.81 168 LEU A CA 1
ATOM 1247 C C . LEU A 1 168 ? -13.949 -0.313 12.240 1.00 92.81 168 LEU A C 1
ATOM 1249 O O . LEU A 1 168 ? -13.948 -0.075 13.447 1.00 92.81 168 LEU A O 1
ATOM 1253 N N . ALA A 1 169 ? -14.523 0.510 11.361 1.00 89.94 169 ALA A N 1
ATOM 1254 C CA . ALA A 1 169 ? -15.211 1.737 11.754 1.00 89.94 169 ALA A CA 1
ATOM 1255 C C . ALA A 1 169 ? -16.445 1.421 12.611 1.00 89.94 169 ALA A C 1
ATOM 1257 O O . ALA A 1 169 ? -16.667 2.066 13.636 1.00 89.94 169 ALA A O 1
ATOM 1258 N N . ALA A 1 170 ? -17.206 0.385 12.244 1.00 91.19 170 ALA A N 1
ATOM 1259 C CA . ALA A 1 170 ? -18.332 -0.092 13.039 1.00 91.19 170 ALA A CA 1
ATOM 1260 C C . ALA A 1 170 ? -17.885 -0.639 14.408 1.00 91.19 170 ALA A C 1
ATOM 1262 O O . ALA A 1 170 ? -18.518 -0.341 15.420 1.00 91.19 170 ALA A O 1
ATOM 1263 N N . GLN A 1 171 ? -16.775 -1.386 14.464 1.00 93.62 171 GLN A N 1
ATOM 1264 C CA . GLN A 1 171 ? -16.189 -1.864 15.726 1.00 93.62 171 GLN A CA 1
ATOM 1265 C C . GLN A 1 171 ? -15.747 -0.703 16.625 1.00 93.62 171 GLN A C 1
ATOM 1267 O O . GLN A 1 171 ? -16.032 -0.703 17.823 1.00 93.62 171 GLN A O 1
ATOM 1272 N N . LEU A 1 172 ? -15.094 0.308 16.046 1.00 91.69 172 LEU A N 1
ATOM 1273 C CA . LEU A 1 172 ? -14.671 1.506 16.763 1.00 91.69 172 LEU A CA 1
ATOM 1274 C C . LEU A 1 172 ? -15.870 2.270 17.335 1.00 91.69 172 LEU A C 1
ATOM 1276 O O . LEU A 1 172 ? -15.865 2.611 18.518 1.00 91.69 172 LEU A O 1
ATOM 1280 N N . ALA A 1 173 ? -16.909 2.481 16.525 1.00 91.25 173 ALA A N 1
ATOM 1281 C CA . ALA A 1 173 ? -18.140 3.137 16.953 1.00 91.25 173 ALA A CA 1
ATOM 1282 C C . ALA A 1 173 ? -18.834 2.365 18.087 1.00 91.25 173 ALA A C 1
ATOM 1284 O O . ALA A 1 173 ? -19.240 2.964 19.082 1.00 91.25 173 ALA A O 1
ATOM 1285 N N . ALA A 1 174 ? -18.904 1.032 17.993 1.00 94.44 174 ALA A N 1
ATOM 1286 C CA . ALA A 1 174 ? -19.472 0.180 19.039 1.00 94.44 174 ALA A CA 1
ATOM 1287 C C . ALA A 1 174 ? -18.688 0.251 20.365 1.00 94.44 174 ALA A C 1
ATOM 1289 O O . ALA A 1 174 ? -19.281 0.133 21.435 1.00 94.44 174 ALA A O 1
ATOM 1290 N N . ALA A 1 175 ? -17.378 0.505 20.317 1.00 94.50 175 ALA A N 1
ATOM 1291 C CA . ALA A 1 175 ? -16.544 0.764 21.495 1.00 94.50 175 ALA A CA 1
ATOM 1292 C C . ALA A 1 175 ? -16.595 2.231 21.984 1.00 94.50 175 ALA A C 1
ATOM 1294 O O . ALA A 1 175 ? -15.785 2.659 22.819 1.00 94.50 175 ALA A O 1
ATOM 1295 N N . GLY A 1 176 ? -17.515 3.037 21.446 1.00 92.56 176 GLY A N 1
ATOM 1296 C CA . GLY A 1 176 ? -17.661 4.456 21.766 1.00 92.56 176 GLY A CA 1
ATOM 1297 C C . GLY A 1 176 ? -16.475 5.302 21.304 1.00 92.56 176 GLY A C 1
ATOM 1298 O O . GLY A 1 176 ? -16.132 6.287 21.961 1.00 92.56 176 GLY A O 1
ATOM 1299 N N . GLY A 1 177 ? -15.757 4.865 20.269 1.00 86.44 177 GLY A N 1
ATOM 1300 C CA . GLY A 1 177 ? -14.733 5.654 19.591 1.00 86.44 177 GLY A CA 1
ATOM 1301 C C . GLY A 1 177 ? -15.329 6.442 18.437 1.00 86.44 177 GLY A C 1
ATOM 1302 O O . GLY A 1 177 ? -16.328 6.041 17.844 1.00 86.44 177 GLY A O 1
ATOM 1303 N N . SER A 1 178 ? -14.709 7.569 18.117 1.00 79.56 178 SER A N 1
ATOM 1304 C CA . SER A 1 178 ? -15.065 8.376 16.959 1.00 79.56 178 SER A CA 1
ATOM 1305 C C . SER A 1 178 ? -13.971 8.280 15.907 1.00 79.56 178 SER A C 1
ATOM 1307 O O . SER A 1 178 ? -12.780 8.216 16.215 1.00 79.56 178 SER A O 1
ATOM 1309 N N . VAL A 1 179 ? -14.388 8.277 14.647 1.00 73.25 179 VAL A N 1
ATOM 1310 C CA . VAL A 1 179 ? -13.486 8.535 13.528 1.00 73.25 179 VAL A CA 1
ATOM 1311 C C . VAL A 1 179 ? -13.266 10.053 13.493 1.00 73.25 179 VAL A C 1
ATOM 1313 O O . VAL A 1 179 ? -14.260 10.783 13.468 1.00 73.25 179 VAL A O 1
ATOM 1316 N N . PRO A 1 180 ? -12.018 10.557 13.536 1.00 67.06 180 PRO A N 1
ATOM 1317 C CA . PRO A 1 180 ? -11.735 11.970 13.307 1.00 67.06 180 PRO A CA 1
ATOM 1318 C C . PRO A 1 180 ? -12.445 12.471 12.042 1.00 67.06 180 PRO A C 1
ATOM 1320 O O . PRO A 1 180 ? -12.184 11.986 10.945 1.00 67.06 180 PRO A O 1
ATOM 1323 N N . ALA A 1 181 ? -13.379 13.409 12.211 1.00 58.94 181 ALA A N 1
ATOM 1324 C CA . ALA A 1 181 ? -14.294 13.845 11.153 1.00 58.94 181 ALA A CA 1
ATOM 1325 C C . ALA A 1 181 ? -13.775 15.036 10.331 1.00 58.94 181 ALA A C 1
ATOM 1327 O O . ALA A 1 181 ? -14.442 15.472 9.400 1.00 58.94 181 ALA A O 1
ATOM 1328 N N . SER A 1 182 ? -12.631 15.613 10.701 1.00 58.31 182 SER A N 1
ATOM 1329 C CA . SER A 1 182 ? -12.221 16.891 10.131 1.00 58.31 182 SER A CA 1
ATOM 1330 C C . SER A 1 182 ? -11.362 16.710 8.881 1.00 58.31 182 SER A C 1
ATOM 1332 O O . SER A 1 182 ? -10.209 16.286 8.965 1.00 58.31 182 SER A O 1
ATOM 1334 N N . GLU A 1 183 ? -11.924 17.104 7.738 1.00 50.47 183 GLU A N 1
ATOM 1335 C CA . GLU A 1 183 ? -11.208 17.342 6.475 1.00 50.47 183 GLU A CA 1
ATOM 1336 C C . GLU A 1 183 ? -10.129 18.427 6.607 1.00 50.47 183 GLU A C 1
ATOM 1338 O O . GLU A 1 183 ? -9.198 18.454 5.812 1.00 50.47 183 GLU A O 1
ATOM 1343 N N . THR A 1 184 ? -10.221 19.290 7.624 1.00 53.03 184 THR A N 1
ATOM 1344 C CA . THR A 1 184 ? -9.359 20.468 7.808 1.00 53.03 184 THR A CA 1
ATOM 1345 C C . THR A 1 184 ? -8.388 20.349 8.983 1.00 53.03 184 THR A C 1
ATOM 1347 O O . THR A 1 184 ? -7.596 21.259 9.228 1.00 53.03 184 THR A O 1
ATOM 1350 N N . ALA A 1 185 ? -8.426 19.249 9.743 1.00 58.41 185 ALA A N 1
ATOM 1351 C CA . ALA A 1 185 ? -7.502 19.053 10.855 1.00 58.41 185 ALA A CA 1
ATOM 1352 C C . ALA A 1 185 ? -6.103 18.726 10.326 1.00 58.41 185 ALA A C 1
ATOM 1354 O O . ALA A 1 185 ? -5.859 17.596 9.892 1.00 58.41 185 ALA A O 1
ATOM 1355 N N . GLN A 1 186 ? -5.188 19.696 10.435 1.00 52.94 186 GLN A N 1
ATOM 1356 C CA . GLN A 1 186 ? -3.770 19.512 10.128 1.00 52.94 186 GLN A CA 1
ATOM 1357 C C . GLN A 1 186 ? -3.235 18.263 10.827 1.00 52.94 186 GLN A C 1
ATOM 1359 O O . GLN A 1 186 ? -3.246 18.150 12.056 1.00 52.94 186 GLN A O 1
ATOM 1364 N N . GLN A 1 187 ? -2.756 17.320 10.024 1.00 56.50 187 GLN A N 1
ATOM 1365 C CA . GLN A 1 187 ? -2.061 16.149 10.531 1.00 56.50 187 GLN A CA 1
ATOM 1366 C C . GLN A 1 187 ? -0.557 16.428 10.513 1.00 56.50 187 GLN A C 1
ATOM 1368 O O . GLN A 1 187 ? -0.062 16.898 9.484 1.00 56.50 187 GLN A O 1
ATOM 1373 N N . PRO A 1 188 ? 0.198 16.052 11.567 1.00 53.00 188 PRO A N 1
ATOM 1374 C CA . PRO A 1 188 ? 1.646 16.283 11.631 1.00 53.00 188 PRO A CA 1
ATOM 1375 C C . PRO A 1 188 ? 2.415 15.731 10.421 1.00 53.00 188 PRO A C 1
ATOM 1377 O O . PRO A 1 188 ? 3.511 16.188 10.118 1.00 53.00 188 PRO A O 1
ATOM 1380 N N . TRP A 1 189 ? 1.830 14.745 9.734 1.00 55.84 189 TRP A N 1
ATOM 1381 C CA . TRP A 1 189 ? 2.458 13.973 8.662 1.00 55.84 189 TRP A CA 1
ATOM 1382 C C . TRP A 1 189 ? 1.825 14.185 7.280 1.00 55.84 189 TRP A C 1
ATOM 1384 O O . TRP A 1 189 ? 2.409 13.759 6.288 1.00 55.84 189 TRP A O 1
ATOM 1394 N N . PHE A 1 190 ? 0.635 14.797 7.204 1.00 57.03 190 PHE A N 1
ATOM 1395 C CA . PHE A 1 190 ? -0.102 14.986 5.942 1.00 57.03 190 PHE A CA 1
ATOM 1396 C C . PHE A 1 190 ? -0.319 16.462 5.574 1.00 57.03 190 PHE A C 1
ATOM 1398 O O . PHE A 1 190 ? -0.841 16.743 4.499 1.00 57.03 190 PHE A O 1
ATOM 1405 N N . GLY A 1 191 ? 0.130 17.404 6.412 1.00 62.31 191 GLY A N 1
ATOM 1406 C CA . GLY A 1 191 ? 0.071 18.834 6.110 1.00 62.31 191 GLY A CA 1
ATOM 1407 C C . GLY A 1 191 ? -1.368 19.323 5.946 1.00 62.31 191 GLY A C 1
ATOM 1408 O O . GLY A 1 191 ? -2.184 19.137 6.848 1.00 62.31 191 GLY A O 1
ATOM 1409 N N . GLU A 1 192 ? -1.652 19.941 4.797 1.00 59.41 192 GLU A N 1
ATOM 1410 C CA . GLU A 1 192 ? -2.977 20.460 4.414 1.00 59.41 192 GLU A CA 1
ATOM 1411 C C . GLU A 1 192 ? -3.893 19.400 3.777 1.00 59.41 192 GLU A C 1
ATOM 1413 O O . GLU A 1 192 ? -5.057 19.684 3.505 1.00 59.41 192 GLU A O 1
ATOM 1418 N N . LEU A 1 193 ? -3.399 18.178 3.533 1.00 59.25 193 LEU A N 1
ATOM 1419 C CA . LEU A 1 193 ? -4.225 17.115 2.963 1.00 59.25 193 LEU A CA 1
ATOM 1420 C C . LEU A 1 193 ? -5.293 16.651 3.968 1.00 59.25 193 LEU A C 1
ATOM 1422 O O . LEU A 1 193 ? -4.997 16.543 5.165 1.00 59.25 193 LEU A O 1
ATOM 1426 N N . PRO A 1 194 ? -6.502 16.286 3.493 1.00 62.28 194 PRO A N 1
ATOM 1427 C CA . PRO A 1 194 ? -7.539 15.754 4.362 1.00 62.28 194 PRO A CA 1
ATOM 1428 C C . PRO A 1 194 ? -7.052 14.483 5.054 1.00 62.28 194 PRO A C 1
ATOM 1430 O O . PRO A 1 194 ? -6.274 13.703 4.495 1.00 62.28 194 PRO A O 1
ATOM 1433 N N . HIS A 1 195 ? -7.527 14.266 6.282 1.00 67.06 195 HIS A N 1
ATOM 1434 C CA . HIS A 1 195 ? -7.122 13.116 7.080 1.00 67.06 195 HIS A CA 1
ATOM 1435 C C . HIS A 1 195 ? -7.323 11.811 6.286 1.00 67.06 195 HIS A C 1
ATOM 1437 O O . HIS A 1 195 ? -8.425 11.579 5.779 1.00 67.06 195 HIS A O 1
ATOM 1443 N N . PRO A 1 196 ? -6.327 10.899 6.252 1.00 70.62 196 PRO A N 1
ATOM 1444 C CA . PRO A 1 196 ? -6.407 9.673 5.460 1.00 70.62 196 PRO A CA 1
ATOM 1445 C C . PRO A 1 196 ? -7.640 8.799 5.693 1.00 70.62 196 PRO A C 1
ATOM 1447 O O . PRO A 1 196 ? -7.996 8.000 4.839 1.00 70.62 196 PRO A O 1
ATOM 1450 N N . LEU A 1 197 ? -8.316 8.946 6.832 1.00 66.19 197 LEU A N 1
ATOM 1451 C CA . LEU A 1 197 ? -9.544 8.222 7.163 1.00 66.19 197 LEU A CA 1
ATOM 1452 C C . LEU A 1 197 ? -10.654 8.436 6.131 1.00 66.19 197 LEU A C 1
ATOM 1454 O O . LEU A 1 197 ? -11.496 7.562 5.943 1.00 66.19 197 LEU A O 1
ATOM 1458 N N . LEU A 1 198 ? -10.649 9.584 5.455 1.00 65.12 198 LEU A N 1
ATOM 1459 C CA . LEU A 1 198 ? -11.654 9.942 4.458 1.00 65.12 198 LEU A CA 1
ATOM 1460 C C . LEU A 1 198 ? -11.350 9.355 3.075 1.00 65.12 198 LEU A C 1
ATOM 1462 O O . LEU A 1 198 ? -12.237 9.224 2.237 1.00 65.12 198 LEU A O 1
ATOM 1466 N N . TRP A 1 199 ? -10.118 8.902 2.850 1.00 69.88 199 TRP A N 1
ATOM 1467 C CA . TRP A 1 199 ? -9.667 8.355 1.567 1.00 69.88 199 TRP A CA 1
ATOM 1468 C C . TRP A 1 199 ? -10.322 7.016 1.218 1.00 69.88 199 TRP A C 1
ATOM 1470 O O . TRP A 1 199 ? -10.373 6.618 0.058 1.00 69.88 199 TRP A O 1
ATOM 1480 N N . ASN A 1 200 ? -10.876 6.312 2.209 1.00 65.88 200 ASN A N 1
ATOM 1481 C CA . ASN A 1 200 ? -11.580 5.055 1.961 1.00 65.88 200 ASN A CA 1
ATOM 1482 C C . ASN A 1 200 ? -13.107 5.212 1.848 1.00 65.88 200 ASN A C 1
ATOM 1484 O O . ASN A 1 200 ? -13.780 4.290 1.386 1.00 65.88 200 ASN A O 1
ATOM 1488 N N . SER A 1 201 ? -13.661 6.358 2.260 1.00 57.09 201 SER A N 1
ATOM 1489 C CA . SER A 1 201 ? -15.097 6.664 2.172 1.00 57.09 201 SER A CA 1
ATOM 1490 C C . SER A 1 201 ? -15.467 7.502 0.946 1.00 57.09 201 SER A C 1
ATOM 1492 O O . SER A 1 201 ? -16.638 7.531 0.566 1.00 57.09 201 SER A O 1
ATOM 1494 N N . GLN A 1 202 ? -14.494 8.157 0.311 1.00 58.81 202 GLN A N 1
ATOM 1495 C CA . GLN A 1 202 ? -14.713 9.016 -0.848 1.00 58.81 202 GLN A CA 1
ATOM 1496 C C . GLN A 1 202 ? -14.617 8.240 -2.172 1.00 58.81 202 GLN A C 1
ATOM 1498 O O . GLN A 1 202 ? -13.810 7.322 -2.349 1.00 58.81 202 GLN A O 1
ATOM 1503 N N . ALA A 1 203 ? -15.470 8.608 -3.130 1.00 55.56 203 ALA A N 1
ATOM 1504 C CA . ALA A 1 203 ? -15.337 8.147 -4.503 1.00 55.56 203 ALA A CA 1
ATOM 1505 C C . ALA A 1 203 ? -14.156 8.880 -5.150 1.00 55.56 203 ALA A C 1
ATOM 1507 O O . ALA A 1 203 ? -14.169 10.103 -5.241 1.00 55.56 203 ALA A O 1
ATOM 1508 N N . VAL A 1 204 ? -13.153 8.130 -5.602 1.00 57.97 204 VAL A N 1
ATOM 1509 C CA . VAL A 1 204 ? -11.995 8.678 -6.313 1.00 57.97 204 VAL A CA 1
ATOM 1510 C C . VAL A 1 204 ? -12.163 8.398 -7.807 1.00 57.97 204 VAL A C 1
ATOM 1512 O O . VAL A 1 204 ? -12.198 7.222 -8.187 1.00 57.97 204 VAL A O 1
ATOM 1515 N N . PRO A 1 205 ? -12.271 9.433 -8.658 1.00 51.03 205 PRO A N 1
ATOM 1516 C CA . PRO A 1 205 ? -12.245 9.258 -10.102 1.00 51.03 205 PRO A CA 1
ATOM 1517 C C . PRO A 1 205 ? -10.898 8.678 -10.551 1.00 51.03 205 PRO A C 1
ATOM 1519 O O . PRO A 1 205 ? -9.844 9.237 -10.260 1.00 51.03 205 PRO A O 1
ATOM 1522 N N . LEU A 1 206 ? -10.923 7.592 -11.329 1.00 47.59 206 LEU A N 1
ATOM 1523 C CA . LEU A 1 206 ? -9.704 6.985 -11.893 1.00 47.59 206 LEU A CA 1
ATOM 1524 C C . LEU A 1 206 ? -8.925 7.937 -12.833 1.00 47.59 206 LEU A C 1
ATOM 1526 O O . LEU A 1 206 ? -7.766 7.680 -13.111 1.00 47.59 206 LEU A O 1
ATOM 1530 N N . GLY A 1 207 ? -9.526 9.040 -13.299 1.00 40.53 207 GLY A N 1
ATOM 1531 C CA . GLY A 1 207 ? -8.876 10.052 -14.149 1.00 40.53 207 GLY A CA 1
ATOM 1532 C C . GLY A 1 207 ? -8.415 11.325 -13.425 1.00 40.53 207 GLY A C 1
ATOM 1533 O O . GLY A 1 207 ? -7.672 12.110 -14.001 1.00 40.53 207 GLY A O 1
ATOM 1534 N N . SER A 1 208 ? -8.798 11.538 -12.158 1.00 41.31 208 SER A N 1
ATOM 1535 C CA . SER A 1 208 ? -8.280 12.648 -11.333 1.00 41.31 208 SER A CA 1
ATOM 1536 C C . SER A 1 208 ? -7.029 12.243 -10.538 1.00 41.31 208 SER A C 1
ATOM 1538 O O . SER A 1 208 ? -6.594 12.950 -9.632 1.00 41.31 208 SER A O 1
ATOM 1540 N N . LEU A 1 209 ? -6.424 11.101 -10.893 1.00 45.31 209 LEU A N 1
ATOM 1541 C CA . LEU A 1 209 ? -5.179 10.564 -10.330 1.00 45.31 209 LEU A CA 1
ATOM 1542 C C . LEU A 1 209 ? -3.943 11.441 -10.610 1.00 45.31 209 LEU A C 1
ATOM 1544 O O . LEU A 1 209 ? -2.871 11.155 -10.083 1.00 45.31 209 LEU A O 1
ATOM 1548 N N . GLY A 1 210 ? -4.083 12.535 -11.366 1.00 39.06 210 GLY A N 1
ATOM 1549 C CA . GLY A 1 210 ? -3.044 13.558 -11.529 1.00 39.06 210 GLY A CA 1
ATOM 1550 C C . GLY A 1 210 ? -2.616 14.230 -10.214 1.00 39.06 210 GLY A C 1
ATOM 1551 O O . GLY A 1 210 ? -1.499 14.718 -10.121 1.00 39.06 210 GLY A O 1
ATOM 1552 N N . GLU A 1 211 ? -3.428 14.188 -9.153 1.00 41.81 211 GLU A N 1
ATOM 1553 C CA . GLU A 1 211 ? -2.998 14.600 -7.801 1.00 41.81 211 GLU A CA 1
ATOM 1554 C C . GLU A 1 211 ? -2.409 13.432 -6.976 1.00 41.81 211 GLU A C 1
ATOM 1556 O O . GLU A 1 211 ? -1.710 13.642 -5.985 1.00 41.81 211 GLU A O 1
ATOM 1561 N N . MET A 1 212 ? -2.590 12.184 -7.429 1.00 47.19 212 MET A N 1
ATOM 1562 C CA . MET A 1 212 ? -1.940 10.976 -6.890 1.00 47.19 212 MET A CA 1
ATOM 1563 C C . MET A 1 212 ? -0.554 10.695 -7.491 1.00 47.19 212 MET A C 1
ATOM 1565 O O . MET A 1 212 ? 0.019 9.636 -7.233 1.00 47.19 212 MET A O 1
ATOM 1569 N N . LEU A 1 213 ? 0.055 11.649 -8.203 1.00 42.22 213 LEU A N 1
ATOM 1570 C CA . LEU A 1 213 ? 1.449 11.562 -8.676 1.00 42.22 213 LEU A CA 1
ATOM 1571 C C . LEU A 1 213 ? 2.448 11.235 -7.549 1.00 42.22 213 LEU A C 1
ATOM 1573 O O . LEU A 1 213 ? 3.537 10.709 -7.784 1.00 42.22 213 LEU A O 1
ATOM 1577 N N . ASP A 1 214 ? 2.080 11.503 -6.301 1.00 50.78 214 ASP A N 1
ATOM 1578 C CA . ASP A 1 214 ? 2.895 11.234 -5.124 1.00 50.78 214 ASP A CA 1
ATOM 1579 C C . ASP A 1 214 ? 2.685 9.809 -4.548 1.00 50.78 214 ASP A C 1
ATOM 1581 O O . ASP A 1 214 ? 3.475 9.332 -3.735 1.00 50.78 214 ASP A O 1
ATOM 1585 N N . GLU A 1 215 ? 1.659 9.069 -4.982 1.00 56.06 215 GLU A N 1
ATOM 1586 C CA . GLU A 1 215 ? 1.346 7.716 -4.489 1.00 56.06 215 GLU A CA 1
ATOM 1587 C C . GLU A 1 215 ? 2.306 6.644 -5.001 1.00 56.06 215 GLU A C 1
ATOM 1589 O O . GLU A 1 215 ? 2.734 5.766 -4.241 1.00 56.06 215 GLU A O 1
ATOM 1594 N N . ALA A 1 216 ? 2.760 6.765 -6.250 1.00 50.22 216 ALA A N 1
ATOM 1595 C CA . ALA A 1 216 ? 3.807 5.899 -6.777 1.00 50.22 216 ALA A CA 1
ATOM 1596 C C . ALA A 1 216 ? 5.155 6.072 -6.045 1.00 50.22 216 ALA A C 1
ATOM 1598 O O . ALA A 1 216 ? 5.904 5.097 -5.947 1.00 50.22 216 ALA A O 1
ATOM 1599 N N . ARG A 1 217 ? 5.430 7.242 -5.437 1.00 56.03 217 ARG A N 1
ATOM 1600 C CA . ARG A 1 217 ? 6.580 7.448 -4.528 1.00 56.03 217 ARG A CA 1
ATOM 1601 C C . ARG A 1 217 ? 6.430 6.650 -3.240 1.00 56.03 217 ARG A C 1
ATOM 1603 O O . ARG A 1 217 ? 7.394 6.100 -2.712 1.00 56.03 217 ARG A O 1
ATOM 1610 N N . LYS A 1 218 ? 5.208 6.614 -2.711 1.00 61.91 218 LYS A N 1
ATOM 1611 C CA . LYS A 1 218 ? 4.923 6.197 -1.335 1.00 61.91 218 LYS A CA 1
ATOM 1612 C C . LYS A 1 218 ? 4.919 4.686 -1.145 1.00 61.91 218 LYS A C 1
ATOM 1614 O O . LYS A 1 218 ? 5.097 4.253 -0.017 1.00 61.91 218 LYS A O 1
ATOM 1619 N N . LYS A 1 219 ? 4.795 3.876 -2.202 1.00 76.50 219 LYS A N 1
ATOM 1620 C CA . LYS A 1 219 ? 4.788 2.399 -2.110 1.00 76.50 219 LYS A CA 1
ATOM 1621 C C . LYS A 1 219 ? 6.076 1.819 -1.523 1.00 76.50 219 LYS A C 1
ATOM 1623 O O . LYS A 1 219 ? 6.058 1.193 -0.465 1.00 76.50 219 LYS A O 1
ATOM 1628 N N . ALA A 1 220 ? 7.207 2.059 -2.188 1.00 77.88 220 ALA A N 1
ATOM 1629 C CA . ALA A 1 220 ? 8.509 1.575 -1.725 1.00 77.88 220 ALA A CA 1
ATOM 1630 C C . ALA A 1 220 ? 8.951 2.288 -0.436 1.00 77.88 220 ALA A C 1
ATOM 1632 O O . ALA A 1 220 ? 9.537 1.670 0.452 1.00 77.88 220 ALA A O 1
ATOM 1633 N N . VAL A 1 221 ? 8.611 3.575 -0.306 1.00 81.06 221 VAL A N 1
ATOM 1634 C CA . VAL A 1 221 ? 8.887 4.364 0.900 1.00 81.06 221 VAL A CA 1
ATOM 1635 C C . VAL A 1 221 ? 8.115 3.831 2.105 1.00 81.06 221 VAL A C 1
ATOM 1637 O O . VAL A 1 221 ? 8.701 3.731 3.173 1.00 81.06 221 VAL A O 1
ATOM 1640 N N . ALA A 1 222 ? 6.849 3.433 1.958 1.00 81.75 222 ALA A N 1
ATOM 1641 C CA . ALA A 1 222 ? 6.062 2.863 3.049 1.00 81.75 222 ALA A CA 1
ATOM 1642 C C . ALA A 1 222 ? 6.716 1.588 3.586 1.00 81.75 222 ALA A C 1
ATOM 1644 O O . ALA A 1 222 ? 6.910 1.477 4.792 1.00 81.75 222 ALA A O 1
ATOM 1645 N N . VAL A 1 223 ? 7.141 0.679 2.700 1.00 84.94 223 VAL A N 1
ATOM 1646 C CA . VAL A 1 223 ? 7.870 -0.532 3.107 1.00 84.94 223 VAL A CA 1
ATOM 1647 C C . VAL A 1 223 ? 9.176 -0.175 3.812 1.00 84.94 223 VAL A C 1
ATOM 1649 O O . VAL A 1 223 ? 9.443 -0.703 4.890 1.00 84.94 223 VAL A O 1
ATOM 1652 N N . LEU A 1 224 ? 9.968 0.747 3.256 1.00 86.19 224 LEU A N 1
ATOM 1653 C CA . LEU A 1 224 ? 11.211 1.190 3.886 1.00 86.19 224 LEU A CA 1
ATOM 1654 C C . LEU A 1 224 ? 10.950 1.769 5.284 1.00 86.19 224 LEU A C 1
ATOM 1656 O O . LEU A 1 224 ? 11.574 1.334 6.244 1.00 86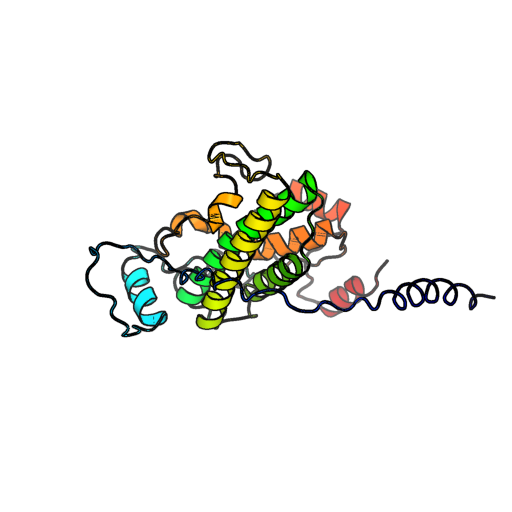.19 224 LEU A O 1
ATOM 1660 N N . LEU A 1 225 ? 9.998 2.690 5.427 1.00 86.81 225 LEU A N 1
ATOM 1661 C CA . LEU A 1 225 ? 9.630 3.282 6.714 1.00 86.81 225 LEU A CA 1
ATOM 1662 C C . LEU A 1 225 ? 9.136 2.228 7.710 1.00 86.81 225 LEU A C 1
ATOM 1664 O O . LEU A 1 225 ? 9.482 2.312 8.885 1.00 86.81 225 LEU A O 1
ATOM 1668 N N . THR A 1 226 ? 8.384 1.217 7.263 1.00 87.00 226 THR A N 1
ATOM 1669 C CA . THR A 1 226 ? 7.986 0.088 8.115 1.00 87.00 226 THR A CA 1
ATOM 1670 C C . THR A 1 226 ? 9.202 -0.698 8.600 1.00 87.00 226 THR A C 1
ATOM 1672 O O . THR A 1 226 ? 9.300 -0.974 9.792 1.00 87.00 226 THR A O 1
ATOM 1675 N N . LEU A 1 227 ? 10.157 -1.020 7.723 1.00 90.00 227 LEU A N 1
ATOM 1676 C CA . LEU A 1 227 ? 11.384 -1.726 8.108 1.00 90.00 227 LEU A CA 1
ATOM 1677 C C . LEU A 1 227 ? 12.205 -0.918 9.122 1.00 90.00 227 LEU A C 1
ATOM 1679 O O . LEU A 1 227 ? 12.629 -1.461 10.142 1.00 90.00 227 LEU A O 1
ATOM 1683 N N . LEU A 1 228 ? 12.369 0.386 8.885 1.00 90.12 228 LEU A N 1
ATOM 1684 C CA . LEU A 1 228 ? 13.063 1.287 9.807 1.00 90.12 228 LEU A CA 1
ATOM 1685 C C . LEU A 1 228 ? 12.328 1.379 11.152 1.00 90.12 228 LEU A C 1
ATOM 1687 O O . LEU A 1 228 ? 12.953 1.306 12.206 1.00 90.12 228 LEU A O 1
ATOM 1691 N N . HIS A 1 229 ? 10.997 1.470 11.138 1.00 88.25 229 HIS A N 1
ATOM 1692 C CA . HIS A 1 229 ? 10.185 1.473 12.356 1.00 88.25 229 HIS A CA 1
ATOM 1693 C C . HIS A 1 229 ? 10.337 0.176 13.165 1.00 88.25 229 HIS A C 1
ATOM 1695 O O . HIS A 1 229 ? 10.415 0.223 14.390 1.00 88.25 229 HIS A O 1
ATOM 1701 N N . LEU A 1 230 ? 10.440 -0.972 12.490 1.00 90.00 230 LEU A N 1
ATOM 1702 C CA . LEU A 1 230 ? 10.709 -2.273 13.111 1.00 90.00 230 LEU A CA 1
ATOM 1703 C C . LEU A 1 230 ? 12.167 -2.431 13.582 1.00 90.00 230 LEU A C 1
ATOM 1705 O O . LEU A 1 230 ? 12.521 -3.471 14.135 1.00 90.00 230 LEU A O 1
ATOM 1709 N N . GLY A 1 231 ? 13.016 -1.421 13.376 1.00 90.06 231 GLY A N 1
ATOM 1710 C CA . GLY A 1 231 ? 14.417 -1.435 13.786 1.00 90.06 231 GLY A CA 1
ATOM 1711 C C . GLY A 1 231 ? 15.319 -2.261 12.872 1.00 90.06 231 GLY A C 1
ATOM 1712 O O . GLY A 1 231 ? 16.435 -2.592 13.271 1.00 90.06 231 GLY A O 1
ATOM 1713 N N . VAL A 1 232 ? 14.870 -2.595 11.659 1.00 89.75 232 VAL A N 1
ATOM 1714 C CA . VAL A 1 232 ? 15.703 -3.290 10.671 1.00 89.75 232 VAL A CA 1
ATOM 1715 C C . VAL A 1 232 ? 16.854 -2.375 10.256 1.00 89.75 232 VAL A C 1
ATOM 1717 O O . VAL A 1 232 ? 16.657 -1.206 9.920 1.00 89.75 232 VAL A O 1
ATOM 1720 N N . ARG A 1 233 ? 18.071 -2.922 10.288 1.00 89.00 233 ARG A N 1
ATOM 1721 C CA . ARG A 1 233 ? 19.321 -2.229 9.953 1.00 89.00 233 ARG A CA 1
A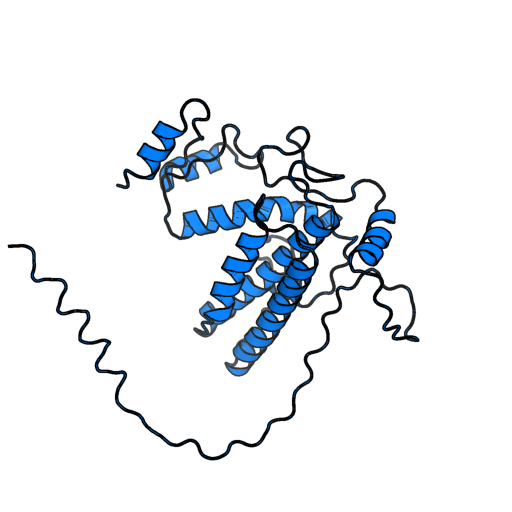TOM 1722 C C . ARG A 1 233 ? 20.026 -2.897 8.782 1.00 89.00 233 ARG A C 1
ATOM 1724 O O . ARG A 1 233 ? 19.640 -3.982 8.357 1.00 89.00 233 ARG A O 1
ATOM 1731 N N . ASN A 1 234 ? 21.099 -2.266 8.306 1.00 89.50 234 ASN A N 1
ATOM 1732 C CA . ASN A 1 234 ? 21.968 -2.791 7.248 1.00 89.50 234 ASN A CA 1
ATOM 1733 C C . ASN A 1 234 ? 21.240 -2.962 5.906 1.00 89.50 234 ASN A C 1
ATOM 1735 O O . ASN A 1 234 ? 21.556 -3.863 5.130 1.00 89.50 234 ASN A O 1
ATOM 1739 N N . ILE A 1 235 ? 20.271 -2.093 5.621 1.00 89.56 235 ILE A N 1
ATOM 1740 C CA . ILE A 1 235 ? 19.521 -2.108 4.364 1.00 89.56 235 ILE A CA 1
ATOM 1741 C C . ILE A 1 235 ? 20.424 -1.587 3.237 1.00 89.56 235 ILE A C 1
ATOM 1743 O O . ILE A 1 235 ? 21.104 -0.572 3.397 1.00 89.56 235 ILE A O 1
ATOM 1747 N N . ARG A 1 236 ? 20.433 -2.287 2.095 1.00 88.50 236 ARG A N 1
ATOM 1748 C CA . ARG A 1 236 ? 21.071 -1.825 0.855 1.00 88.50 236 ARG A CA 1
ATOM 1749 C C . ARG A 1 236 ? 20.036 -1.134 -0.026 1.00 88.50 236 ARG A C 1
ATOM 1751 O O . ARG A 1 236 ? 19.048 -1.752 -0.413 1.00 88.50 236 ARG A O 1
ATOM 1758 N N . LEU A 1 237 ? 20.251 0.142 -0.325 1.00 86.44 237 LEU A N 1
ATOM 1759 C CA . LEU A 1 237 ? 19.443 0.918 -1.271 1.00 86.44 237 LEU A CA 1
ATOM 1760 C C . LEU A 1 237 ? 20.240 1.095 -2.568 1.00 86.44 237 LEU A C 1
ATOM 1762 O O . LEU A 1 237 ? 21.454 1.150 -2.490 1.00 86.44 237 LEU A O 1
ATOM 1766 N N . GLY A 1 238 ? 19.596 1.163 -3.737 1.00 74.50 238 GLY A N 1
ATOM 1767 C CA . GLY A 1 238 ? 20.250 1.075 -5.058 1.00 74.50 238 GLY A CA 1
ATOM 1768 C C . GLY A 1 238 ? 21.493 1.965 -5.306 1.00 74.50 238 GLY A C 1
ATOM 1769 O O . GLY A 1 238 ? 21.806 2.855 -4.518 1.00 74.50 238 GLY A O 1
ATOM 1770 N N . PRO A 1 239 ? 22.204 1.767 -6.436 1.00 71.38 239 PRO A N 1
ATOM 1771 C CA . PRO A 1 239 ? 23.433 2.512 -6.750 1.00 71.38 239 PRO A CA 1
ATOM 1772 C C . PRO A 1 239 ? 23.221 4.025 -6.849 1.00 71.38 239 PRO A C 1
ATOM 1774 O O . PRO A 1 239 ? 24.126 4.803 -6.554 1.00 71.38 239 PRO A O 1
ATOM 1777 N N . ARG A 1 240 ? 22.018 4.444 -7.258 1.00 77.44 240 ARG A N 1
ATOM 1778 C CA . ARG A 1 240 ? 21.539 5.819 -7.127 1.00 77.44 240 ARG A CA 1
ATOM 1779 C C . ARG A 1 240 ? 20.456 5.882 -6.066 1.00 77.44 240 ARG A C 1
ATOM 1781 O O . ARG A 1 240 ? 19.503 5.104 -6.088 1.00 77.44 240 ARG A O 1
ATOM 1788 N N . LEU A 1 241 ? 20.594 6.855 -5.174 1.00 78.94 241 LEU A N 1
ATOM 1789 C CA . LEU A 1 241 ? 19.566 7.168 -4.196 1.00 78.94 241 LEU A CA 1
ATOM 1790 C C . LEU A 1 241 ? 18.379 7.867 -4.880 1.00 78.94 241 LEU A C 1
ATOM 1792 O O . LEU A 1 241 ? 18.581 8.636 -5.824 1.00 78.94 241 LEU A O 1
ATOM 1796 N N . PRO A 1 242 ? 17.143 7.633 -4.407 1.00 74.81 242 PRO A N 1
ATOM 1797 C CA . PRO A 1 242 ? 15.986 8.387 -4.859 1.00 74.81 242 PRO A CA 1
ATOM 1798 C C . PRO A 1 242 ? 16.177 9.897 -4.680 1.00 74.81 242 PRO A C 1
ATOM 1800 O O . PRO A 1 242 ? 16.636 10.345 -3.632 1.00 74.81 242 PRO A O 1
ATOM 1803 N N . ALA A 1 243 ? 15.743 10.683 -5.669 1.00 73.69 243 ALA A N 1
ATOM 1804 C CA . ALA A 1 243 ? 15.951 12.135 -5.713 1.00 73.69 243 ALA A CA 1
ATOM 1805 C C . ALA A 1 243 ? 15.340 12.918 -4.530 1.00 73.69 243 ALA A C 1
ATOM 1807 O O . ALA A 1 243 ? 15.712 14.060 -4.292 1.00 73.69 243 ALA A O 1
ATOM 1808 N N . PHE A 1 244 ? 14.400 12.322 -3.792 1.00 75.00 244 PHE A N 1
ATOM 1809 C CA . PHE A 1 244 ? 13.772 12.947 -2.625 1.00 75.00 244 PHE A CA 1
ATOM 1810 C C . PHE A 1 244 ? 14.574 12.782 -1.322 1.00 75.00 244 PHE A C 1
ATOM 1812 O O . PHE A 1 244 ? 14.226 13.405 -0.322 1.00 75.00 244 PHE A O 1
ATOM 1819 N N . LEU A 1 245 ? 15.603 11.926 -1.288 1.00 79.06 245 LEU A N 1
ATOM 1820 C CA . LEU A 1 245 ? 16.454 11.774 -0.109 1.00 79.06 245 LEU A CA 1
ATOM 1821 C C . LEU A 1 245 ? 17.504 12.888 -0.091 1.00 79.06 245 LEU A C 1
ATOM 1823 O O . LEU A 1 245 ? 18.467 12.853 -0.855 1.00 79.06 245 LEU A O 1
ATOM 1827 N N . THR A 1 246 ? 17.320 13.868 0.795 1.00 86.81 246 THR A N 1
ATOM 1828 C CA . THR A 1 246 ? 18.306 14.936 1.002 1.00 86.81 246 THR A CA 1
ATOM 1829 C C . THR A 1 246 ? 19.552 14.399 1.718 1.00 86.81 246 THR A C 1
ATOM 1831 O O . THR A 1 246 ? 19.456 13.393 2.431 1.00 86.81 246 THR A O 1
ATOM 1834 N N . PRO A 1 247 ? 20.723 15.051 1.585 1.00 90.00 247 PRO A N 1
ATOM 1835 C CA . PRO A 1 247 ? 21.935 14.645 2.298 1.00 90.00 247 PRO A CA 1
ATOM 1836 C C . PRO A 1 247 ? 21.742 14.520 3.817 1.00 90.00 247 PRO A C 1
ATOM 1838 O O . PRO A 1 247 ? 22.261 13.590 4.431 1.00 90.00 247 PRO A O 1
ATOM 1841 N N . GLU A 1 248 ? 20.942 15.400 4.420 1.00 92.31 248 GLU A N 1
ATOM 1842 C CA . GLU A 1 248 ? 20.630 15.386 5.853 1.00 92.31 248 GLU A CA 1
ATOM 1843 C C . GLU A 1 248 ? 19.789 14.161 6.222 1.00 92.31 248 GLU A C 1
ATOM 1845 O O . GLU A 1 248 ? 20.099 13.458 7.187 1.00 92.31 248 GLU A O 1
ATOM 1850 N N . ALA A 1 249 ? 18.755 13.861 5.429 1.00 88.75 249 ALA A N 1
ATOM 1851 C CA . ALA A 1 249 ? 17.929 12.674 5.627 1.00 88.75 249 ALA A CA 1
ATOM 1852 C C . ALA A 1 249 ? 18.762 11.392 5.480 1.00 88.75 249 ALA A C 1
ATOM 1854 O O . ALA A 1 249 ? 18.649 10.486 6.305 1.00 88.75 249 ALA A O 1
ATOM 1855 N N . VAL A 1 250 ? 19.641 11.329 4.474 1.00 89.56 250 VAL A N 1
ATOM 1856 C CA . VAL A 1 250 ? 20.580 10.212 4.292 1.00 89.56 250 VAL A CA 1
ATOM 1857 C C . VAL A 1 250 ? 21.499 10.079 5.502 1.00 89.56 250 VAL A C 1
ATOM 1859 O O . VAL A 1 250 ? 21.652 8.969 6.003 1.00 89.56 250 VAL A O 1
ATOM 1862 N N . GLY A 1 251 ? 22.049 11.181 6.019 1.00 91.56 251 GLY A N 1
ATOM 1863 C CA . GLY A 1 251 ? 22.889 11.180 7.219 1.00 91.56 251 GLY A CA 1
ATOM 1864 C C . GLY A 1 251 ? 22.197 10.524 8.415 1.00 91.56 251 GLY A C 1
ATOM 1865 O O . GLY A 1 251 ? 22.754 9.610 9.022 1.00 91.56 251 GLY A O 1
ATOM 1866 N N . VAL A 1 252 ? 20.941 10.895 8.684 1.00 92.31 252 VAL A N 1
ATOM 1867 C CA . VAL A 1 252 ? 20.136 10.281 9.756 1.00 92.31 252 VAL A CA 1
ATOM 1868 C C . VAL A 1 252 ? 19.905 8.786 9.508 1.00 92.31 252 VAL A C 1
ATOM 1870 O O . VAL A 1 252 ? 19.988 7.983 10.440 1.00 92.31 252 VAL A O 1
ATOM 1873 N N . LEU A 1 253 ? 19.608 8.392 8.266 1.00 91.75 253 LEU A N 1
ATOM 1874 C CA . LEU A 1 253 ? 19.355 6.992 7.908 1.00 91.75 253 LEU A CA 1
ATOM 1875 C C . LEU A 1 253 ? 20.616 6.124 8.034 1.00 91.75 253 LEU A C 1
ATOM 1877 O O . LEU A 1 253 ? 20.539 4.989 8.510 1.00 91.75 253 LEU A O 1
ATOM 1881 N N . VAL A 1 254 ? 21.777 6.656 7.653 1.00 92.38 254 VAL A N 1
ATOM 1882 C CA . VAL A 1 254 ? 23.081 6.004 7.826 1.00 92.38 254 VAL A CA 1
ATOM 1883 C C . VAL A 1 254 ? 23.398 5.862 9.314 1.00 92.38 254 VAL A C 1
ATOM 1885 O O . VAL A 1 254 ? 23.655 4.755 9.775 1.00 92.38 254 VAL A O 1
ATOM 1888 N N . GLU A 1 255 ? 23.310 6.944 10.088 1.00 93.31 255 GLU A N 1
ATOM 1889 C CA . GLU A 1 255 ? 23.657 6.943 11.515 1.00 93.31 255 GLU A CA 1
ATOM 1890 C C . GLU A 1 255 ? 22.770 5.988 12.329 1.00 93.31 255 GLU A C 1
ATOM 1892 O O . GLU A 1 255 ? 23.261 5.196 13.135 1.00 93.31 255 GLU A O 1
ATOM 1897 N N . ARG A 1 256 ? 21.449 6.036 12.118 1.00 91.50 256 ARG A N 1
ATOM 1898 C CA . ARG A 1 256 ? 20.491 5.301 12.960 1.00 91.50 256 ARG A CA 1
ATOM 1899 C C . ARG A 1 256 ? 20.242 3.867 12.508 1.00 91.50 256 ARG A C 1
ATOM 1901 O O . ARG A 1 256 ? 19.941 3.012 13.346 1.00 91.50 256 ARG A O 1
ATOM 1908 N N . PHE A 1 257 ? 20.340 3.606 11.205 1.00 91.81 257 PHE A N 1
ATOM 1909 C CA . PHE A 1 257 ? 19.929 2.331 10.608 1.00 91.81 257 PHE A CA 1
ATOM 1910 C C . PHE A 1 257 ? 21.018 1.654 9.777 1.00 91.81 257 PHE A C 1
ATOM 1912 O O . PHE A 1 257 ? 20.807 0.538 9.295 1.00 91.81 257 PHE A O 1
ATOM 1919 N N . ASN A 1 258 ? 22.189 2.278 9.641 1.00 91.19 258 ASN A N 1
ATOM 1920 C CA . ASN A 1 258 ? 23.284 1.787 8.810 1.00 91.19 258 ASN A CA 1
ATOM 1921 C C . ASN A 1 258 ? 22.829 1.518 7.365 1.00 91.19 258 ASN A C 1
ATOM 1923 O O . ASN A 1 258 ? 23.095 0.456 6.796 1.00 91.19 258 ASN A O 1
ATOM 1927 N N . LEU A 1 259 ? 22.056 2.456 6.803 1.00 90.44 259 LEU A N 1
ATOM 1928 C CA . LEU A 1 259 ? 21.661 2.421 5.398 1.00 90.44 259 LEU A CA 1
ATOM 1929 C C . LEU A 1 259 ? 22.913 2.552 4.522 1.00 90.44 259 LEU A C 1
ATOM 1931 O O . LEU A 1 259 ? 23.729 3.441 4.742 1.00 90.44 259 LEU A O 1
ATOM 1935 N N . MET A 1 260 ? 23.064 1.685 3.525 1.00 88.50 260 MET A N 1
ATOM 1936 C CA . MET A 1 260 ? 24.224 1.678 2.629 1.00 88.50 260 MET A CA 1
ATOM 1937 C C . MET A 1 260 ? 23.784 1.632 1.162 1.00 88.50 260 MET A C 1
ATOM 1939 O O . MET A 1 260 ? 22.745 1.036 0.863 1.00 88.50 260 MET A O 1
ATOM 1943 N N . PRO A 1 261 ? 24.560 2.216 0.233 1.00 87.19 261 PRO A N 1
ATOM 1944 C CA . PRO A 1 261 ? 24.351 1.995 -1.190 1.00 87.19 261 PRO A CA 1
ATOM 1945 C C . PRO A 1 261 ? 24.629 0.529 -1.549 1.00 87.19 261 PRO A C 1
ATOM 1947 O O . PRO A 1 261 ? 25.481 -0.123 -0.945 1.00 87.19 261 PRO A O 1
ATOM 1950 N N . ALA A 1 262 ? 23.911 0.017 -2.542 1.00 87.69 262 ALA A N 1
ATOM 1951 C CA . ALA A 1 262 ? 24.091 -1.322 -3.071 1.00 87.69 262 ALA A CA 1
ATOM 1952 C C . ALA A 1 262 ? 25.360 -1.386 -3.931 1.00 87.69 262 ALA A C 1
ATOM 1954 O O . ALA A 1 262 ? 25.546 -0.589 -4.857 1.00 87.69 262 ALA A O 1
ATOM 1955 N N . ASN A 1 263 ? 26.214 -2.366 -3.657 1.00 87.75 263 ASN A N 1
ATOM 1956 C CA . ASN A 1 263 ? 27.390 -2.670 -4.449 1.00 87.75 263 ASN A CA 1
ATOM 1957 C C . ASN A 1 263 ? 27.003 -3.533 -5.656 1.00 87.75 263 ASN A C 1
ATOM 1959 O O . ASN A 1 263 ? 27.041 -4.761 -5.615 1.00 87.75 263 ASN A O 1
ATOM 1963 N N . VAL A 1 264 ? 26.644 -2.875 -6.757 1.00 85.06 264 VAL A N 1
ATOM 1964 C CA . VAL A 1 264 ? 26.250 -3.561 -8.002 1.00 85.06 264 VAL A CA 1
ATOM 1965 C C . VAL A 1 264 ? 27.410 -4.332 -8.640 1.00 85.06 264 VAL A C 1
ATOM 1967 O O . VAL A 1 264 ? 27.171 -5.280 -9.382 1.00 85.06 264 VAL A O 1
ATOM 1970 N N . ALA A 1 265 ? 28.656 -3.939 -8.355 1.00 89.31 265 ALA A N 1
ATOM 1971 C CA . ALA A 1 265 ? 29.850 -4.609 -8.865 1.00 89.31 265 ALA A CA 1
ATOM 1972 C C . ALA A 1 265 ? 30.170 -5.905 -8.100 1.00 89.31 265 ALA A C 1
ATOM 1974 O O . ALA A 1 265 ? 30.751 -6.821 -8.675 1.00 89.31 265 ALA A O 1
ATOM 1975 N N . ASP A 1 266 ? 29.774 -5.997 -6.827 1.00 91.31 266 ASP A N 1
ATOM 1976 C CA . ASP A 1 266 ? 29.926 -7.203 -6.008 1.00 91.31 266 ASP A CA 1
ATOM 1977 C C . ASP A 1 266 ? 28.725 -7.418 -5.058 1.00 91.31 266 ASP A C 1
ATOM 1979 O O . ASP A 1 266 ? 28.804 -7.166 -3.847 1.00 91.31 266 ASP A O 1
ATOM 1983 N N . PRO A 1 267 ? 27.596 -7.931 -5.590 1.00 89.81 267 PRO A N 1
ATOM 1984 C CA . PRO A 1 267 ? 26.405 -8.221 -4.791 1.00 89.81 267 PRO A CA 1
ATOM 1985 C C . PRO A 1 267 ? 26.614 -9.330 -3.748 1.00 89.81 267 PRO A C 1
ATOM 1987 O O . PRO A 1 267 ? 25.879 -9.402 -2.760 1.00 89.81 267 PRO A O 1
ATOM 1990 N N . ALA A 1 268 ? 27.601 -10.213 -3.947 1.00 91.25 268 ALA A N 1
ATOM 1991 C CA . ALA A 1 268 ? 27.877 -11.322 -3.034 1.00 91.25 268 ALA A CA 1
ATOM 1992 C C . ALA A 1 268 ? 28.419 -10.813 -1.692 1.00 91.25 268 ALA A C 1
ATOM 1994 O O . ALA A 1 268 ? 28.007 -11.292 -0.630 1.00 91.25 268 ALA A O 1
ATOM 1995 N N . THR A 1 269 ? 29.285 -9.799 -1.728 1.00 90.19 269 THR A N 1
ATOM 1996 C CA . THR A 1 269 ? 29.762 -9.119 -0.519 1.00 90.19 269 THR A CA 1
ATOM 1997 C C . THR A 1 269 ? 28.628 -8.407 0.212 1.00 90.19 269 THR A C 1
ATOM 1999 O O . THR A 1 269 ? 28.536 -8.511 1.438 1.00 90.19 269 THR A O 1
ATOM 2002 N N . ASP A 1 270 ? 27.715 -7.752 -0.507 1.00 89.50 270 ASP A N 1
ATOM 2003 C CA . ASP A 1 270 ? 26.525 -7.153 0.106 1.00 89.50 270 ASP A CA 1
ATOM 2004 C C . ASP A 1 270 ? 25.658 -8.198 0.805 1.00 89.50 270 ASP A C 1
ATOM 2006 O O . ASP A 1 270 ? 25.294 -8.007 1.966 1.00 89.50 270 ASP A O 1
ATOM 2010 N N . MET A 1 271 ? 25.387 -9.331 0.152 1.00 87.56 271 MET A N 1
ATOM 2011 C CA . MET A 1 271 ? 24.627 -10.429 0.752 1.00 87.56 271 MET A CA 1
ATOM 2012 C C . MET A 1 271 ? 25.297 -10.947 2.025 1.00 87.56 271 MET A C 1
ATOM 2014 O O . MET A 1 271 ? 24.648 -11.073 3.064 1.00 87.56 271 MET A O 1
ATOM 2018 N N . LYS A 1 272 ? 26.612 -11.189 1.981 1.00 89.69 272 LYS A N 1
ATOM 2019 C CA . LYS A 1 272 ? 27.379 -11.633 3.149 1.00 89.69 272 LYS A CA 1
ATOM 2020 C C . LYS A 1 272 ? 27.279 -10.628 4.297 1.00 89.69 272 LYS A C 1
ATOM 2022 O O . LYS A 1 272 ? 27.035 -11.032 5.429 1.00 89.69 272 LYS A O 1
ATOM 2027 N N . ASN A 1 273 ? 27.416 -9.337 4.009 1.00 86.62 273 ASN A N 1
ATOM 2028 C CA . ASN A 1 273 ? 27.346 -8.277 5.014 1.00 86.62 273 ASN A CA 1
ATOM 2029 C C . ASN A 1 273 ? 25.932 -8.094 5.586 1.00 86.62 273 ASN A C 1
ATOM 2031 O O . ASN A 1 273 ? 25.798 -7.805 6.772 1.00 86.62 273 ASN A O 1
ATOM 2035 N N . MET A 1 274 ? 24.884 -8.275 4.776 1.00 85.12 274 MET A N 1
ATOM 2036 C CA . MET A 1 274 ? 23.491 -8.249 5.238 1.00 85.12 274 MET A CA 1
ATOM 2037 C C . MET A 1 274 ? 23.164 -9.448 6.138 1.00 85.12 274 MET A C 1
ATOM 2039 O O . MET A 1 274 ? 22.465 -9.291 7.134 1.00 85.12 274 MET A O 1
ATOM 2043 N N . MET A 1 275 ? 23.683 -10.637 5.810 1.00 83.50 275 MET A N 1
ATOM 2044 C CA . MET A 1 275 ? 23.428 -11.874 6.561 1.00 83.50 275 MET A CA 1
ATOM 2045 C C . MET A 1 275 ? 24.318 -12.041 7.798 1.00 83.50 275 MET A C 1
ATOM 2047 O O . MET A 1 275 ? 23.974 -12.801 8.699 1.00 83.50 275 MET A O 1
ATOM 2051 N N . ALA A 1 276 ? 25.446 -11.333 7.883 1.00 81.06 276 ALA A N 1
ATOM 2052 C CA . ALA A 1 276 ? 26.395 -11.410 8.999 1.00 81.06 276 ALA A CA 1
ATOM 2053 C C . ALA A 1 276 ? 25.898 -10.751 10.307 1.00 81.06 276 ALA A C 1
ATOM 2055 O O . ALA A 1 276 ? 26.726 -10.395 11.142 1.00 81.06 276 ALA A O 1
ATOM 2056 N N . CYS A 1 277 ? 24.576 -10.578 10.459 1.00 57.12 277 CYS A N 1
ATOM 2057 C CA . CYS A 1 277 ? 23.862 -9.895 11.541 1.00 57.12 277 CYS A CA 1
ATOM 2058 C C . CYS A 1 277 ? 24.659 -9.778 12.857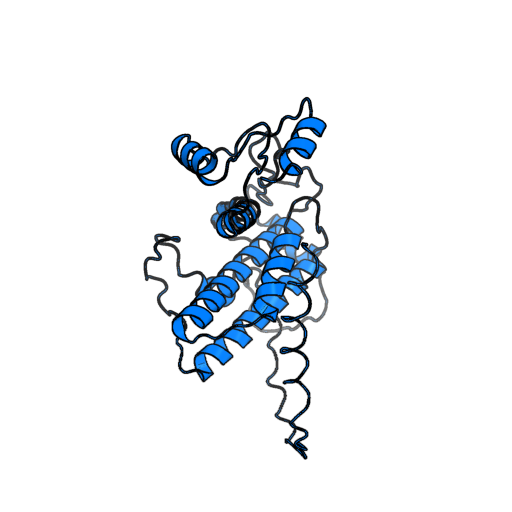 1.00 57.12 277 CYS A C 1
ATOM 2060 O O . CYS A 1 277 ? 24.915 -10.775 13.536 1.00 57.12 277 CYS A O 1
ATOM 2062 N N . LYS A 1 278 ? 24.998 -8.533 13.213 1.00 50.41 278 LYS A N 1
ATOM 2063 C CA . LYS A 1 278 ? 25.272 -8.075 14.579 1.00 50.41 278 LYS A CA 1
ATOM 2064 C C . LYS A 1 278 ? 24.116 -7.198 15.034 1.00 50.41 278 LYS A C 1
ATOM 2066 O O . LYS A 1 278 ? 23.610 -6.438 14.175 1.00 50.41 278 LYS A O 1
#

Secondary structure (DSSP, 8-state):
--SSSSSSSTTTTTTTTS---------------------------S-S---------HHHHHHHHHTT-SS-S--B--STT-GGGT-BSSS-TTS--HHHHHHHHHHHHHHHHHHHHHHHHHHHH----HHHHHHHHHHHHHTSTTT---HHHHHHHHHHHHHHHHHHHHHHHHTT------TT--BTTTBTSPPGGGGGTSPPPTT-GGGGGGHHHHHHHHHHHHHHHTT----EE-SS--TT--HHHHHHHHHHH--EE--TT-HHHHHHHHHS--

pLDDT: mean 70.2, std 23.13, range [23.06, 97.19]